Protein AF-A0A5J4R2Y2-F1 (afdb_monomer_lite)

Foldseek 3Di:
DPPVVVVVVVVVVVVVVVVVVVVVVVVVVVVVVVVVVVVVVVVVVVQLVLLCCLCVPFPVVVCVLQVLLQPDAFPCVVVVNLQPQLVLLVLLLQQLQCVRFPCSLVLVLQLLVLFPWPPSVVVSVQSVVNQKHKDAQQADDPDPPPVRHRDTFGIKIAGNVLQEIETEHEEQPDAFDADPVVRDTSQRSVVVRCCVVSPNHHYAAEYEYCDPRVVVCPPRYTYHYVLSSLLSLVVVCVRDVSSVSVNSSSCCSQPVPPNDDDDPPDGSVVSVVCCVSPVVSND

Organism: NCBI:txid433724

Secondary structure (DSSP, 8-state):
---HHHHHHHHHHHHHHHHHHHHHHHHHHHHHHHHHHHHHHHHHHHHHHHHHHHIIIIIHHHHHH-GGGTSS--HHHHTT-TT-HHHHHHHHHHHH-TTTSTTHHHHHHHHHHHS--TTHHHHHHHHHTT-EEEEEEEE--S-SSGGGTT-EEEEEEEETTSSEEEEEEEESSPPPPEETTTTEEHHHHHHHHHHHHHTTSEEEEEEEESS--GGGGTTTPEEEEHHHHHHHHHTTTTT-HHHHHHHHHHHHHH-TT--S---TT--HHHHHHHIIIIIHHH-

Radius of gyration: 32.48 Å; chains: 1; bounding box: 59×46×114 Å

Structure (mmCIF, N/CA/C/O backbone):
data_AF-A0A5J4R2Y2-F1
#
_entry.id   AF-A0A5J4R2Y2-F1
#
loop_
_atom_site.group_PDB
_atom_site.id
_atom_site.type_symbol
_atom_site.label_atom_id
_atom_site.label_alt_id
_atom_site.label_comp_id
_atom_site.label_asym_id
_atom_site.label_entity_id
_atom_site.label_seq_id
_atom_site.pdbx_PDB_ins_code
_atom_site.Cartn_x
_atom_site.Cartn_y
_atom_site.Cartn_z
_atom_site.occupancy
_atom_site.B_iso_or_equiv
_atom_site.auth_seq_id
_atom_site.auth_comp_id
_atom_site.auth_asym_id
_atom_site.auth_atom_id
_atom_site.pdbx_PDB_model_num
ATOM 1 N N . MET A 1 1 ? 28.032 -32.047 -89.654 1.00 54.53 1 MET A N 1
ATOM 2 C CA . MET A 1 1 ? 29.177 -31.411 -88.970 1.00 54.53 1 MET A CA 1
ATOM 3 C C . MET A 1 1 ? 28.623 -30.291 -88.116 1.00 54.53 1 MET A C 1
ATOM 5 O O . MET A 1 1 ? 27.937 -29.438 -88.662 1.00 54.53 1 MET A O 1
ATOM 9 N N . VAL A 1 2 ? 28.821 -30.346 -86.797 1.00 56.38 2 VAL A N 1
ATOM 10 C CA . VAL A 1 2 ? 28.522 -29.201 -85.925 1.00 56.38 2 VAL A CA 1
ATOM 11 C C . VAL A 1 2 ? 29.515 -28.105 -86.294 1.00 56.38 2 VAL A C 1
ATOM 13 O O . VAL A 1 2 ? 30.706 -28.380 -86.403 1.00 56.38 2 VAL A O 1
ATOM 16 N N . ASP A 1 3 ? 29.017 -26.900 -86.558 1.00 72.19 3 ASP A N 1
ATOM 17 C CA . ASP A 1 3 ? 29.849 -25.732 -86.831 1.00 72.19 3 ASP A CA 1
ATOM 18 C C . ASP A 1 3 ? 30.548 -25.333 -85.527 1.00 72.19 3 ASP A C 1
ATOM 20 O O . ASP A 1 3 ? 29.975 -24.664 -84.664 1.00 72.19 3 ASP A O 1
ATOM 24 N N . THR A 1 4 ? 31.763 -25.849 -85.342 1.00 72.56 4 THR A N 1
ATOM 25 C CA . THR A 1 4 ? 32.553 -25.729 -84.113 1.00 72.56 4 THR A CA 1
ATOM 26 C C . THR A 1 4 ? 32.729 -24.272 -83.694 1.00 72.56 4 THR A C 1
ATOM 28 O O . THR A 1 4 ? 32.719 -23.976 -82.505 1.00 72.56 4 THR A O 1
ATOM 31 N N . ASN A 1 5 ? 32.792 -23.346 -84.655 1.00 74.38 5 ASN A N 1
ATOM 32 C CA . ASN A 1 5 ? 32.926 -21.916 -84.386 1.00 74.38 5 ASN A CA 1
ATOM 33 C C . ASN A 1 5 ? 31.651 -21.324 -83.770 1.00 74.38 5 ASN A C 1
ATOM 35 O O . ASN A 1 5 ? 31.731 -20.544 -82.822 1.00 74.38 5 ASN A O 1
ATOM 39 N N . LYS A 1 6 ? 30.469 -21.739 -84.246 1.00 76.00 6 LYS A N 1
ATOM 40 C CA . LYS A 1 6 ? 29.191 -21.355 -83.624 1.00 76.00 6 LYS A CA 1
ATOM 41 C C . LYS A 1 6 ? 29.034 -21.944 -82.229 1.00 76.00 6 LYS A C 1
ATOM 43 O O . LYS A 1 6 ? 28.526 -21.266 -81.344 1.00 76.00 6 LYS A O 1
ATOM 48 N N . PHE A 1 7 ? 29.464 -23.188 -82.023 1.00 78.88 7 PHE A N 1
ATOM 49 C CA . PHE A 1 7 ? 29.399 -23.818 -80.705 1.00 78.88 7 PHE A CA 1
ATOM 50 C C . PHE A 1 7 ? 30.295 -23.098 -79.686 1.00 78.88 7 PHE A C 1
ATOM 52 O O . PHE A 1 7 ? 29.831 -22.778 -78.595 1.00 78.88 7 PHE A O 1
ATOM 59 N N . THR A 1 8 ? 31.538 -22.772 -80.055 1.00 81.12 8 THR A N 1
ATOM 60 C CA . THR A 1 8 ? 32.464 -22.021 -79.191 1.00 81.12 8 THR A CA 1
ATOM 61 C C . THR A 1 8 ? 31.923 -20.632 -78.844 1.00 81.12 8 THR A C 1
ATOM 63 O O . THR A 1 8 ? 31.905 -20.272 -77.671 1.00 81.12 8 THR A O 1
ATOM 66 N N . SER A 1 9 ? 31.385 -19.897 -79.824 1.00 83.00 9 SER A N 1
ATOM 67 C CA . SER A 1 9 ? 30.774 -18.576 -79.598 1.00 83.00 9 SER A CA 1
ATOM 68 C C . SER A 1 9 ? 29.588 -18.631 -78.625 1.00 83.00 9 SER A C 1
ATOM 70 O O . SER A 1 9 ? 29.500 -17.804 -77.724 1.00 83.00 9 SER A O 1
ATOM 72 N N . VAL A 1 10 ? 28.711 -19.635 -78.735 1.00 86.12 10 VAL A N 1
ATOM 73 C CA . VAL A 1 10 ? 27.577 -19.797 -77.806 1.00 86.12 10 VAL A CA 1
ATOM 74 C C . VAL A 1 10 ? 28.048 -20.110 -76.381 1.00 86.12 10 VAL A C 1
ATOM 76 O O . VAL A 1 10 ? 27.453 -19.630 -75.417 1.00 86.12 10 VAL A O 1
ATOM 79 N N . VAL A 1 11 ? 29.115 -20.900 -76.224 1.00 86.44 11 VAL A N 1
ATOM 80 C CA . VAL A 1 11 ? 29.710 -21.196 -74.909 1.00 86.44 11 VAL A CA 1
ATOM 81 C C . VAL A 1 11 ? 30.340 -19.943 -74.290 1.00 86.44 11 VAL A C 1
ATOM 83 O O . VAL A 1 11 ? 30.192 -19.717 -73.089 1.00 86.44 11 VAL A O 1
ATOM 86 N N . GLU A 1 12 ? 31.008 -19.111 -75.089 1.00 88.81 12 GLU A N 1
ATOM 87 C CA . GLU A 1 12 ? 31.558 -17.824 -74.646 1.00 88.81 12 GLU A CA 1
ATOM 88 C C . GLU A 1 12 ? 30.451 -16.857 -74.200 1.00 88.81 12 GLU A C 1
ATOM 90 O O . GLU A 1 12 ? 30.520 -16.328 -73.088 1.00 88.81 12 GLU A O 1
ATOM 95 N N . ASP A 1 13 ? 29.384 -16.715 -74.990 1.00 89.12 13 ASP A N 1
ATOM 96 C CA . ASP A 1 13 ? 28.225 -15.882 -74.649 1.00 89.12 13 ASP A CA 1
ATOM 97 C C . ASP A 1 13 ? 27.526 -16.363 -73.365 1.00 89.12 13 ASP A C 1
ATOM 99 O O . ASP A 1 13 ? 27.176 -15.560 -72.495 1.00 89.12 13 ASP A O 1
ATOM 103 N N . LEU A 1 14 ? 27.367 -17.681 -73.193 1.00 90.75 14 LEU A N 1
ATOM 104 C CA . LEU A 1 14 ? 26.827 -18.281 -71.968 1.00 90.75 14 LEU A CA 1
ATOM 105 C C . LEU A 1 14 ? 27.702 -17.979 -70.747 1.00 90.75 14 LEU A C 1
ATOM 107 O O . LEU A 1 14 ? 27.174 -17.636 -69.689 1.00 90.75 14 LEU A O 1
ATOM 111 N N . ASN A 1 15 ? 29.027 -18.068 -70.879 1.00 90.94 15 ASN A N 1
ATOM 112 C CA . ASN A 1 15 ? 29.947 -17.744 -69.789 1.00 90.94 15 ASN A CA 1
ATOM 113 C C . ASN A 1 15 ? 29.863 -16.263 -69.393 1.00 90.94 15 ASN A C 1
ATOM 115 O O . ASN A 1 15 ? 29.850 -15.954 -68.199 1.00 90.94 15 ASN A O 1
ATOM 119 N N . ILE A 1 16 ? 29.740 -15.358 -70.371 1.00 93.00 16 ILE A N 1
ATOM 120 C CA . ILE A 1 16 ? 29.534 -13.923 -70.128 1.00 93.00 16 ILE A CA 1
ATOM 121 C C . ILE A 1 16 ? 28.211 -13.688 -69.388 1.00 93.00 16 ILE A C 1
ATOM 123 O O . ILE A 1 16 ? 28.186 -12.967 -68.388 1.00 93.00 16 ILE A O 1
ATOM 127 N N . LEU A 1 17 ? 27.118 -14.321 -69.827 1.00 92.44 17 LEU A N 1
ATOM 128 C CA . LEU A 1 17 ? 25.808 -14.197 -69.181 1.00 92.44 17 LEU A CA 1
ATOM 129 C C . LEU A 1 17 ? 25.815 -14.731 -67.743 1.00 92.44 17 LEU A C 1
ATOM 131 O O . LEU A 1 17 ? 25.294 -14.066 -66.849 1.00 92.44 17 LEU A O 1
ATOM 135 N N . ILE A 1 18 ? 26.451 -15.880 -67.498 1.00 93.06 18 ILE A N 1
ATOM 136 C CA . ILE A 1 18 ? 26.606 -16.450 -66.150 1.00 93.06 18 ILE A CA 1
ATOM 137 C C . ILE A 1 18 ? 27.409 -15.504 -65.254 1.00 93.06 18 ILE A C 1
ATOM 139 O O . ILE A 1 18 ? 27.066 -15.319 -64.084 1.00 93.06 18 ILE A O 1
ATOM 143 N N . GLN A 1 19 ? 28.478 -14.900 -65.777 1.00 93.25 19 GLN A N 1
ATOM 144 C CA . GLN A 1 19 ? 29.297 -13.972 -65.005 1.00 93.25 19 GLN A CA 1
ATOM 145 C C . GLN A 1 19 ? 28.532 -12.689 -64.669 1.00 93.25 19 GLN A C 1
ATOM 147 O O . GLN A 1 19 ? 28.546 -12.255 -63.517 1.00 93.25 19 GLN A O 1
ATOM 152 N N . LYS A 1 20 ? 27.774 -12.152 -65.631 1.00 94.00 20 LYS A N 1
ATOM 153 C CA . LYS A 1 20 ? 26.889 -11.006 -65.415 1.00 94.00 20 LYS A CA 1
ATOM 154 C C . LYS A 1 20 ? 25.800 -11.313 -64.384 1.00 94.00 20 LYS A C 1
ATOM 156 O O . LYS A 1 20 ? 25.563 -10.507 -63.491 1.00 94.00 20 LYS A O 1
ATOM 161 N N . GLU A 1 21 ? 25.180 -12.494 -64.438 1.00 94.38 21 GLU A N 1
ATOM 162 C CA . GLU A 1 21 ? 24.183 -12.912 -63.444 1.00 94.38 21 GLU A CA 1
ATOM 163 C C . GLU A 1 21 ? 24.800 -13.030 -62.037 1.00 94.38 21 GLU A C 1
ATOM 165 O O . GLU A 1 21 ? 24.188 -12.616 -61.047 1.00 94.38 21 GLU A O 1
ATOM 170 N N . LYS A 1 22 ? 26.025 -13.564 -61.927 1.00 94.38 22 LYS A N 1
ATOM 171 C CA . LYS A 1 22 ? 26.768 -13.626 -60.656 1.00 94.38 22 LYS A CA 1
ATOM 172 C C . LYS A 1 22 ? 27.074 -12.234 -60.110 1.00 94.38 22 LYS A C 1
ATOM 174 O O . LYS A 1 22 ? 26.864 -12.005 -58.920 1.00 94.38 22 LYS A O 1
ATOM 179 N N . GLU A 1 23 ? 27.530 -11.315 -60.956 1.00 95.38 23 GLU A N 1
ATOM 180 C CA . GLU A 1 23 ? 27.789 -9.923 -60.578 1.00 95.38 23 GLU A CA 1
ATOM 181 C C . GLU A 1 23 ? 26.506 -9.212 -60.142 1.00 95.38 23 GLU A C 1
ATOM 183 O O . GLU A 1 23 ? 26.481 -8.603 -59.075 1.00 95.38 23 GLU A O 1
ATOM 188 N N . GLU A 1 24 ? 25.407 -9.353 -60.884 1.00 94.75 24 GLU A N 1
ATOM 189 C CA . GLU A 1 24 ? 24.111 -8.781 -60.508 1.00 94.75 24 GLU A CA 1
ATOM 190 C C . GLU A 1 24 ? 23.602 -9.335 -59.169 1.00 94.75 24 GLU 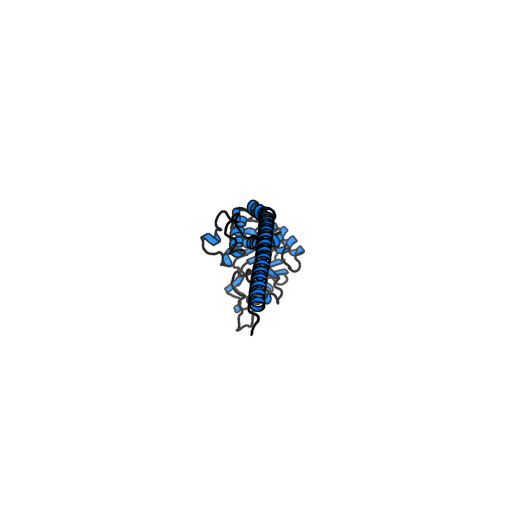A C 1
ATOM 192 O O . GLU A 1 24 ? 23.120 -8.573 -58.324 1.00 94.75 24 GLU A O 1
ATOM 197 N N . LYS A 1 25 ? 23.729 -10.649 -58.934 1.00 94.62 25 LYS A N 1
ATOM 198 C CA . LYS A 1 25 ? 23.390 -11.270 -57.641 1.00 94.62 25 LYS A CA 1
ATOM 199 C C . LYS A 1 25 ? 24.271 -10.738 -56.515 1.00 94.62 25 LYS A C 1
ATOM 201 O O . LYS A 1 25 ? 23.753 -10.436 -55.440 1.00 94.62 25 LYS A O 1
ATOM 206 N N . PHE A 1 26 ? 25.573 -10.592 -56.756 1.00 95.50 26 PHE A N 1
ATOM 207 C CA . PHE A 1 26 ? 26.510 -10.033 -55.785 1.00 95.50 26 PHE A CA 1
ATOM 208 C C . PHE A 1 26 ? 26.158 -8.582 -55.433 1.00 95.50 26 PHE A C 1
ATOM 210 O O . PHE A 1 26 ? 26.062 -8.254 -54.253 1.00 95.50 26 PHE A O 1
ATOM 217 N N . GLN A 1 27 ? 25.877 -7.734 -56.427 1.00 95.50 27 GLN A N 1
ATOM 218 C CA . GLN A 1 27 ? 25.492 -6.339 -56.192 1.00 95.50 27 GLN A CA 1
ATOM 219 C C . GLN A 1 27 ? 24.155 -6.223 -55.454 1.00 95.50 27 GLN A C 1
ATOM 221 O O . GLN A 1 27 ? 24.033 -5.427 -54.523 1.00 95.50 27 GLN A O 1
ATOM 226 N N . LYS A 1 28 ? 23.159 -7.050 -55.804 1.00 95.38 28 LYS A N 1
ATOM 227 C CA . LYS A 1 28 ? 21.882 -7.113 -55.071 1.00 95.38 28 LYS A CA 1
ATOM 228 C C . LYS A 1 28 ? 22.093 -7.515 -53.615 1.00 95.38 28 LYS A C 1
ATOM 230 O O . LYS A 1 28 ? 21.535 -6.872 -52.730 1.00 95.38 28 LYS A O 1
ATOM 235 N N . LYS A 1 29 ? 22.910 -8.544 -53.365 1.00 95.50 29 LYS A N 1
ATOM 236 C CA . LYS A 1 29 ? 23.257 -8.985 -52.009 1.00 95.50 29 LYS A CA 1
ATOM 237 C C . LYS A 1 29 ? 23.937 -7.863 -51.224 1.00 95.50 29 LYS A C 1
ATOM 239 O O . LYS A 1 29 ? 23.459 -7.526 -50.148 1.00 95.50 29 LYS A O 1
ATOM 244 N N . LYS A 1 30 ? 24.975 -7.244 -51.790 1.00 96.19 30 LYS A N 1
ATOM 245 C CA . LYS A 1 30 ? 25.696 -6.134 -51.160 1.00 96.19 30 LYS A CA 1
ATOM 246 C C . LYS A 1 30 ? 24.762 -4.968 -50.825 1.00 96.19 30 LYS A C 1
ATOM 248 O O . LYS A 1 30 ? 24.772 -4.478 -49.707 1.00 96.19 30 LYS A O 1
ATOM 253 N N . CYS A 1 31 ? 23.881 -4.586 -51.751 1.00 95.94 31 CYS A N 1
ATOM 254 C CA . CYS A 1 31 ? 22.893 -3.534 -51.512 1.00 95.94 31 CYS A CA 1
ATOM 255 C C . CYS A 1 31 ? 21.935 -3.868 -50.352 1.00 95.94 31 CYS A C 1
ATOM 257 O O . CYS A 1 31 ? 21.566 -2.980 -49.586 1.00 95.94 31 CYS A O 1
ATOM 259 N N . LEU A 1 32 ? 21.520 -5.132 -50.211 1.00 95.81 32 LEU A N 1
ATOM 260 C CA . LEU A 1 32 ? 20.694 -5.571 -49.081 1.00 95.81 32 LEU A CA 1
ATOM 261 C C . LEU A 1 32 ? 21.471 -5.549 -47.759 1.00 95.81 32 LEU A C 1
ATOM 263 O O . LEU A 1 32 ? 20.921 -5.106 -46.753 1.00 95.81 32 LEU A O 1
ATOM 267 N N . GLU A 1 33 ? 22.728 -5.994 -47.765 1.00 95.44 33 GLU A N 1
ATOM 268 C CA . GLU A 1 33 ? 23.614 -5.948 -46.596 1.00 95.44 33 GLU A CA 1
ATOM 269 C C . GLU A 1 33 ? 23.859 -4.502 -46.144 1.00 95.44 33 GLU A C 1
ATOM 271 O O . GLU A 1 33 ? 23.682 -4.199 -44.967 1.00 95.44 33 GLU A O 1
ATOM 276 N N . ASP A 1 34 ? 24.150 -3.591 -47.075 1.00 95.81 34 ASP A N 1
ATOM 277 C CA . ASP A 1 34 ? 24.339 -2.165 -46.789 1.00 95.81 34 ASP A CA 1
ATOM 278 C C . ASP A 1 34 ? 23.068 -1.552 -46.176 1.00 95.81 34 ASP A C 1
ATOM 280 O O . ASP A 1 34 ? 23.133 -0.901 -45.133 1.00 95.81 34 ASP A O 1
ATOM 284 N N . LYS A 1 35 ? 21.888 -1.828 -46.757 1.00 95.88 35 LYS A N 1
ATOM 285 C CA . LYS A 1 35 ? 20.594 -1.378 -46.207 1.00 95.88 35 LYS A CA 1
ATOM 286 C C . LYS A 1 35 ? 20.344 -1.911 -44.799 1.00 95.88 35 LYS A C 1
ATOM 288 O O . LYS A 1 35 ? 19.844 -1.176 -43.950 1.00 95.88 35 LYS A O 1
ATOM 293 N N . PHE A 1 36 ? 20.670 -3.177 -44.549 1.00 95.38 36 PHE A N 1
ATOM 294 C CA . PHE A 1 36 ? 20.520 -3.778 -43.228 1.00 95.38 36 PHE A CA 1
ATOM 295 C C . PHE A 1 36 ? 21.466 -3.135 -42.205 1.00 95.38 36 PHE A C 1
ATOM 297 O O . PHE A 1 36 ? 21.036 -2.809 -41.101 1.00 95.38 36 PHE A O 1
ATOM 304 N N . CYS A 1 37 ? 22.720 -2.873 -42.576 1.00 95.25 37 CYS A N 1
ATOM 305 C CA . CYS A 1 37 ? 23.683 -2.162 -41.732 1.00 95.25 37 CYS A CA 1
ATOM 306 C C . CYS A 1 37 ? 23.223 -0.734 -41.394 1.00 95.25 37 CYS A C 1
ATOM 308 O O . CYS A 1 37 ? 23.306 -0.321 -40.233 1.00 95.25 37 CYS A O 1
ATOM 310 N N . THR A 1 38 ? 22.700 0.005 -42.380 1.00 95.56 38 THR A N 1
ATOM 311 C CA . THR A 1 38 ? 22.103 1.332 -42.161 1.00 95.56 38 THR A CA 1
ATOM 312 C C . THR A 1 38 ? 20.932 1.248 -41.188 1.00 95.56 38 THR A C 1
ATOM 314 O O . THR A 1 38 ? 20.933 1.955 -40.183 1.00 95.56 38 THR A O 1
ATOM 317 N N . PHE A 1 39 ? 19.996 0.320 -41.416 1.00 96.12 39 PHE A N 1
ATOM 318 C CA . PHE A 1 39 ? 18.866 0.094 -40.515 1.00 96.12 39 PHE A CA 1
ATOM 319 C C . PHE A 1 39 ? 19.316 -0.210 -39.079 1.00 96.12 39 PHE A C 1
ATOM 321 O O . PHE A 1 39 ? 18.774 0.360 -38.137 1.00 96.12 39 PHE A O 1
ATOM 328 N N . LEU A 1 40 ? 20.318 -1.077 -38.889 1.00 95.75 40 LEU A N 1
ATOM 329 C CA . LEU A 1 40 ? 20.829 -1.399 -37.554 1.00 95.75 40 LEU A CA 1
ATOM 330 C C . LEU A 1 40 ? 21.421 -0.178 -36.847 1.00 95.75 40 LEU A C 1
ATOM 332 O O . LEU A 1 40 ? 21.230 -0.020 -35.643 1.00 95.75 40 LEU A O 1
ATOM 336 N N . THR A 1 41 ? 22.114 0.688 -37.586 1.00 95.38 41 THR A N 1
ATOM 337 C CA . THR A 1 41 ? 22.702 1.914 -37.033 1.00 95.38 41 THR A CA 1
ATOM 338 C C . THR A 1 41 ? 21.612 2.903 -36.624 1.00 95.38 41 THR A C 1
ATOM 340 O O . THR A 1 41 ? 21.634 3.407 -35.502 1.00 95.38 41 THR A O 1
ATOM 343 N N . GLU A 1 42 ? 20.622 3.129 -37.491 1.00 96.00 42 GLU A N 1
ATOM 344 C CA . GLU A 1 42 ? 19.470 3.991 -37.201 1.00 96.00 42 GLU A CA 1
ATOM 345 C C . GLU A 1 42 ? 18.664 3.472 -36.006 1.00 96.00 42 GLU A C 1
ATOM 347 O O . GLU A 1 42 ? 18.369 4.221 -35.074 1.00 96.00 42 GLU A O 1
ATOM 352 N N . PHE A 1 43 ? 18.359 2.172 -35.986 1.00 94.94 43 PHE A N 1
ATOM 353 C CA . PHE A 1 43 ? 17.645 1.543 -34.881 1.00 94.94 43 PHE A CA 1
ATOM 354 C C . PHE A 1 43 ? 18.425 1.646 -33.568 1.00 94.94 43 PHE A C 1
ATOM 356 O O . PHE A 1 43 ? 17.840 1.972 -32.537 1.00 94.94 43 PHE A O 1
ATOM 363 N N . SER A 1 44 ? 19.739 1.399 -33.592 1.00 92.12 44 SER A N 1
ATOM 364 C CA . SER A 1 44 ? 20.577 1.503 -32.396 1.00 92.12 44 SER A CA 1
ATOM 365 C C . SER A 1 44 ? 20.581 2.923 -31.833 1.00 92.12 44 SER A C 1
ATOM 367 O O . SER A 1 44 ? 20.498 3.078 -30.617 1.00 92.12 44 SER A O 1
ATOM 369 N N . ALA A 1 45 ? 20.648 3.947 -32.690 1.00 93.38 45 ALA A N 1
ATOM 370 C CA . ALA A 1 45 ? 20.592 5.342 -32.261 1.00 93.38 45 ALA A CA 1
ATOM 371 C C . ALA A 1 45 ? 19.239 5.671 -31.609 1.00 93.38 45 ALA A C 1
ATOM 373 O O . ALA A 1 45 ? 19.204 6.128 -30.468 1.00 93.38 45 ALA A O 1
ATOM 374 N N . LEU A 1 46 ? 18.128 5.331 -32.274 1.00 94.12 46 LEU A N 1
ATOM 375 C CA . LEU A 1 46 ? 16.777 5.544 -31.739 1.00 94.12 46 LEU A CA 1
ATOM 376 C C . LEU A 1 46 ? 16.556 4.822 -30.405 1.00 94.12 46 LEU A C 1
ATOM 378 O O . LEU A 1 46 ? 15.975 5.382 -29.475 1.00 94.12 46 LEU A O 1
ATOM 382 N N . TYR A 1 47 ? 17.024 3.577 -30.302 1.00 93.00 47 TYR A N 1
ATOM 383 C CA . TYR A 1 47 ? 16.921 2.790 -29.079 1.00 93.00 47 TYR A CA 1
ATOM 384 C C . TYR A 1 47 ? 17.693 3.441 -27.926 1.00 93.00 47 TYR A C 1
ATOM 386 O O . TYR A 1 47 ? 17.153 3.569 -26.827 1.00 93.00 47 TYR A O 1
ATOM 394 N N . SER A 1 48 ? 18.939 3.863 -28.167 1.00 89.75 48 SER A N 1
ATOM 395 C CA . SER A 1 48 ? 19.771 4.529 -27.160 1.00 89.75 48 SER A CA 1
ATOM 396 C C . SER A 1 48 ? 19.198 5.878 -26.728 1.00 89.75 48 SER A C 1
ATOM 398 O O . SER A 1 48 ? 19.197 6.171 -25.531 1.00 89.75 48 SER A O 1
ATOM 400 N N . ASP A 1 49 ? 18.656 6.662 -27.659 1.00 91.94 49 ASP A N 1
ATOM 401 C CA . ASP A 1 49 ? 18.033 7.952 -27.355 1.00 91.94 49 ASP A CA 1
ATOM 402 C C . ASP A 1 49 ? 16.785 7.781 -26.479 1.00 91.94 49 ASP A C 1
ATOM 404 O O . ASP A 1 49 ? 16.659 8.435 -25.439 1.00 91.94 49 ASP A O 1
ATOM 408 N N . GLU A 1 50 ? 15.883 6.859 -26.831 1.00 91.56 50 GLU A N 1
ATOM 409 C CA . GLU A 1 50 ? 14.668 6.613 -26.043 1.00 91.56 50 GLU A CA 1
ATOM 410 C C . GLU A 1 50 ? 14.995 5.992 -24.674 1.00 91.56 50 GLU A C 1
ATOM 412 O O . GLU A 1 50 ? 14.359 6.314 -23.664 1.00 91.56 50 GLU A O 1
ATOM 417 N N . GLN A 1 51 ? 16.030 5.147 -24.607 1.00 89.88 51 GLN A N 1
ATOM 418 C CA . GLN A 1 51 ? 16.551 4.588 -23.357 1.00 89.88 51 GLN A CA 1
ATOM 419 C C . GLN A 1 51 ? 17.078 5.694 -22.446 1.00 89.88 51 GLN A C 1
ATOM 421 O O . GLN A 1 51 ? 16.642 5.798 -21.297 1.00 89.88 51 GLN A O 1
ATOM 426 N N . ALA A 1 52 ? 17.968 6.547 -22.954 1.00 88.62 52 ALA A N 1
ATOM 427 C CA . ALA A 1 52 ? 18.523 7.660 -22.197 1.00 88.62 52 ALA A CA 1
ATOM 428 C C . ALA A 1 52 ? 17.418 8.612 -21.728 1.00 88.62 52 ALA A C 1
ATOM 430 O O . ALA A 1 52 ? 17.381 8.986 -20.555 1.00 88.62 52 ALA A O 1
ATOM 431 N N . LYS A 1 53 ? 16.472 8.946 -22.609 1.00 90.25 53 LYS A N 1
ATOM 432 C CA . LYS A 1 53 ? 15.324 9.796 -22.295 1.00 90.25 53 LYS A CA 1
ATOM 433 C C . LYS A 1 53 ? 14.460 9.205 -21.181 1.00 90.25 53 LYS A C 1
ATOM 435 O O . LYS A 1 53 ? 14.212 9.890 -20.192 1.00 90.25 53 LYS A O 1
ATOM 440 N N . THR A 1 54 ? 14.047 7.941 -21.297 1.00 87.25 54 THR A N 1
ATOM 441 C CA . THR A 1 54 ? 13.219 7.264 -20.282 1.00 87.25 54 THR A CA 1
ATOM 442 C C . THR A 1 54 ? 13.926 7.239 -18.928 1.00 87.25 54 THR A C 1
ATOM 444 O O . THR A 1 54 ? 13.337 7.598 -17.906 1.00 87.25 54 THR A O 1
ATOM 447 N N . ILE A 1 55 ? 15.213 6.882 -18.913 1.00 86.88 55 ILE A N 1
ATOM 448 C CA . ILE A 1 55 ? 16.011 6.832 -17.685 1.00 86.88 55 ILE A CA 1
ATOM 449 C C . ILE A 1 55 ? 16.127 8.224 -17.056 1.00 86.88 55 ILE A C 1
ATOM 451 O O . ILE A 1 55 ? 15.813 8.393 -15.879 1.00 86.88 55 ILE A O 1
ATOM 455 N N . GLN A 1 56 ? 16.553 9.228 -17.821 1.00 88.94 56 GLN A N 1
ATOM 456 C CA . GLN A 1 56 ? 16.839 10.558 -17.282 1.00 88.94 56 GLN A CA 1
ATOM 457 C C . GLN A 1 56 ? 15.579 11.330 -16.887 1.00 88.94 56 GLN A C 1
ATOM 459 O O . GLN A 1 56 ? 15.614 12.081 -15.916 1.00 88.94 56 GLN A O 1
ATOM 464 N N . GLN A 1 57 ? 14.475 11.160 -17.617 1.00 89.31 57 GLN A N 1
ATOM 465 C CA . GLN A 1 57 ? 13.250 11.926 -17.377 1.00 89.31 57 GLN A CA 1
ATOM 466 C C . GLN A 1 57 ? 12.326 11.279 -16.349 1.00 89.31 57 GLN A C 1
ATOM 468 O O . GLN A 1 57 ? 11.654 12.001 -15.623 1.00 89.31 57 GLN A O 1
ATOM 473 N N . GLN A 1 58 ? 12.268 9.947 -16.287 1.00 86.19 58 GLN A N 1
ATOM 474 C CA . GLN A 1 58 ? 11.313 9.250 -15.419 1.00 86.19 58 GLN A CA 1
ATOM 475 C C . GLN A 1 58 ? 12.004 8.661 -14.190 1.00 86.19 58 GLN A C 1
ATOM 477 O O . GLN A 1 58 ? 11.606 8.896 -13.053 1.00 86.19 58 GLN A O 1
ATOM 482 N N . ILE A 1 59 ? 13.077 7.906 -14.410 1.00 87.12 59 ILE A N 1
ATOM 483 C CA . ILE A 1 59 ? 13.666 7.054 -13.377 1.00 87.12 59 ILE A CA 1
ATOM 484 C C . ILE A 1 59 ? 14.596 7.830 -12.445 1.00 87.12 59 ILE A C 1
ATOM 486 O O . ILE A 1 59 ? 14.481 7.735 -11.224 1.00 87.12 59 ILE A O 1
ATOM 490 N N . VAL A 1 60 ? 15.539 8.588 -13.008 1.00 88.06 60 VAL A N 1
ATOM 491 C CA . VAL A 1 60 ? 16.545 9.327 -12.231 1.00 88.06 60 VAL A CA 1
ATOM 492 C C . VAL A 1 60 ? 15.905 10.300 -11.231 1.00 88.06 60 VAL A C 1
ATOM 494 O O . VAL A 1 60 ? 16.364 10.317 -10.087 1.00 88.06 60 VAL A O 1
ATOM 497 N N . PRO A 1 61 ? 14.857 11.076 -11.582 1.00 90.06 61 PRO A N 1
ATOM 498 C CA . PRO A 1 61 ? 14.168 11.930 -10.618 1.00 90.06 61 PRO A CA 1
ATOM 499 C C . PRO A 1 61 ? 13.596 11.138 -9.442 1.00 90.06 61 PRO A C 1
ATOM 501 O O . PRO A 1 61 ? 13.858 11.496 -8.298 1.00 90.06 61 PRO A O 1
ATOM 504 N N . PHE A 1 62 ? 12.930 10.010 -9.709 1.00 89.12 62 PHE A N 1
ATOM 505 C CA . PHE A 1 62 ? 12.366 9.152 -8.667 1.00 89.12 62 PHE A CA 1
ATOM 506 C C . PHE A 1 62 ? 13.440 8.617 -7.706 1.00 89.12 62 PHE A C 1
ATOM 508 O O . PHE A 1 62 ? 13.280 8.678 -6.490 1.00 89.12 62 PHE A O 1
ATOM 515 N N . ILE A 1 63 ? 14.571 8.130 -8.229 1.00 88.00 63 ILE A N 1
ATOM 516 C CA . ILE A 1 63 ? 15.677 7.631 -7.391 1.00 88.00 63 ILE A CA 1
ATOM 517 C C . ILE A 1 63 ? 16.274 8.753 -6.537 1.00 88.00 63 ILE A C 1
ATOM 519 O O . ILE A 1 63 ? 16.609 8.529 -5.373 1.00 88.00 63 ILE A O 1
ATOM 523 N N . LYS A 1 64 ? 16.419 9.956 -7.106 1.00 89.50 64 LYS A N 1
ATOM 524 C CA . LYS A 1 64 ? 16.938 11.125 -6.385 1.00 89.50 64 LYS A CA 1
ATOM 525 C C . LYS A 1 64 ? 15.990 11.597 -5.288 1.00 89.50 64 LYS A C 1
ATOM 527 O O . LYS A 1 64 ? 16.464 12.039 -4.248 1.00 89.50 64 LYS A O 1
ATOM 532 N N . GLU A 1 65 ? 14.685 11.509 -5.520 1.00 90.75 65 GLU A N 1
ATOM 533 C CA . GLU A 1 65 ? 13.662 11.882 -4.546 1.00 90.75 65 GLU A CA 1
ATOM 534 C C . GLU A 1 65 ? 13.555 10.858 -3.408 1.00 90.75 65 GLU A C 1
ATOM 536 O O . GLU A 1 65 ? 13.461 11.237 -2.241 1.00 90.75 65 GLU A O 1
ATOM 541 N N . TYR A 1 66 ? 13.666 9.562 -3.724 1.00 90.62 66 TYR A N 1
ATOM 542 C CA . TYR A 1 66 ? 13.515 8.467 -2.762 1.00 90.62 66 TYR A CA 1
ATOM 543 C C . TYR A 1 66 ? 14.775 7.581 -2.642 1.00 90.62 66 TYR A C 1
ATOM 545 O O . TYR A 1 66 ? 14.707 6.358 -2.814 1.00 90.62 66 TYR A O 1
ATOM 553 N N . PRO A 1 67 ? 15.947 8.143 -2.280 1.00 89.38 67 PRO A N 1
ATOM 554 C CA . PRO A 1 67 ? 17.210 7.399 -2.261 1.00 89.38 67 PRO A CA 1
ATOM 555 C C . PRO A 1 67 ? 17.242 6.303 -1.185 1.00 89.38 67 PRO A C 1
ATOM 557 O O . PRO A 1 67 ? 18.017 5.350 -1.267 1.00 89.38 67 PRO A O 1
ATOM 560 N N . PHE A 1 68 ? 16.390 6.407 -0.163 1.00 91.06 68 PHE A N 1
ATOM 561 C CA . PHE A 1 68 ? 16.339 5.459 0.948 1.00 91.06 68 PHE A CA 1
ATOM 562 C C . PHE A 1 68 ? 15.833 4.064 0.550 1.00 91.06 68 PHE A C 1
ATOM 564 O O . PHE A 1 68 ? 16.083 3.124 1.301 1.00 91.06 68 PHE A O 1
ATOM 571 N N . PHE A 1 69 ? 15.168 3.902 -0.600 1.00 90.31 69 PHE A N 1
ATOM 572 C CA . PHE A 1 69 ? 14.797 2.575 -1.111 1.00 90.31 69 PHE A CA 1
ATOM 573 C C . PHE A 1 69 ? 16.008 1.733 -1.515 1.00 90.31 69 PHE A C 1
ATOM 575 O O . PHE A 1 69 ? 15.960 0.509 -1.429 1.00 90.31 69 PHE A O 1
ATOM 582 N N . TYR A 1 70 ? 17.098 2.390 -1.911 1.00 84.00 70 TYR A N 1
ATOM 583 C CA . TYR A 1 70 ? 18.330 1.743 -2.365 1.00 84.00 70 TYR A CA 1
ATOM 584 C C . TYR A 1 70 ? 19.418 1.751 -1.285 1.0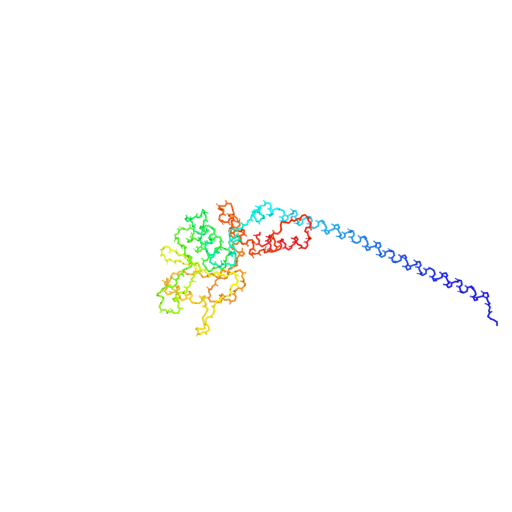0 84.00 70 TYR A C 1
ATOM 586 O O . TYR A 1 70 ? 20.340 0.939 -1.316 1.00 84.00 70 TYR A O 1
ATOM 594 N N . ASN A 1 71 ? 19.289 2.648 -0.303 1.00 80.00 71 ASN A N 1
ATOM 595 C CA . ASN A 1 71 ? 20.248 2.824 0.778 1.00 80.00 71 ASN A CA 1
ATOM 596 C C . ASN A 1 71 ? 19.705 2.228 2.087 1.00 80.00 71 ASN A C 1
ATOM 598 O O . ASN A 1 71 ? 18.923 2.844 2.824 1.00 80.00 71 ASN A O 1
ATOM 602 N N . GLY A 1 72 ? 20.164 1.017 2.397 1.00 79.56 72 GLY A N 1
ATOM 603 C CA . GLY A 1 72 ? 19.874 0.312 3.645 1.00 79.56 72 GLY A CA 1
ATOM 604 C C . GLY A 1 72 ? 18.772 -0.740 3.528 1.00 79.56 72 GLY A C 1
ATOM 605 O O . GLY A 1 72 ? 18.111 -0.881 2.506 1.00 79.56 72 GLY A O 1
ATOM 606 N N . ILE A 1 73 ? 18.592 -1.500 4.604 1.00 89.44 73 ILE A N 1
ATOM 607 C CA . ILE A 1 73 ? 17.683 -2.647 4.680 1.00 89.44 73 ILE A CA 1
ATOM 608 C C . ILE A 1 73 ? 16.582 -2.309 5.688 1.00 89.44 73 ILE A C 1
ATOM 610 O O . ILE A 1 73 ? 16.875 -1.687 6.707 1.00 89.44 73 ILE A O 1
ATOM 614 N N . SER A 1 74 ? 15.330 -2.688 5.407 1.00 94.06 74 SER A N 1
ATOM 615 C CA . SER A 1 74 ? 14.238 -2.473 6.363 1.00 94.06 74 SER A CA 1
ATOM 616 C C . SER A 1 74 ? 14.363 -3.376 7.587 1.00 94.06 74 SER A C 1
ATOM 618 O O . SER A 1 74 ? 14.860 -4.504 7.485 1.00 94.06 74 SER A O 1
ATOM 620 N N . SER A 1 75 ? 13.853 -2.932 8.734 1.00 95.31 75 SER A N 1
ATOM 621 C CA . SER A 1 75 ? 13.882 -3.725 9.970 1.00 95.31 75 SER A CA 1
ATOM 622 C C . SER A 1 75 ? 13.256 -5.116 9.787 1.00 95.31 75 SER A C 1
ATOM 624 O O . SER A 1 75 ? 13.862 -6.121 10.162 1.00 95.31 75 SER A O 1
ATOM 626 N N . LEU A 1 76 ? 12.103 -5.215 9.112 1.00 96.00 76 LEU A N 1
ATOM 627 C CA . LEU A 1 76 ? 11.436 -6.495 8.842 1.00 96.00 76 LEU A CA 1
ATOM 628 C C . LEU A 1 76 ? 12.227 -7.395 7.897 1.00 96.00 76 LEU A C 1
ATOM 630 O O . LEU A 1 76 ? 12.134 -8.620 8.005 1.00 96.00 76 LEU A O 1
ATOM 634 N N . LYS A 1 77 ? 13.031 -6.827 6.995 1.00 93.62 77 LYS A N 1
ATOM 635 C CA . LYS A 1 77 ? 13.951 -7.611 6.171 1.00 93.62 77 LYS A CA 1
ATOM 636 C C . LYS A 1 77 ? 15.116 -8.146 6.999 1.00 93.62 77 LYS A C 1
ATOM 638 O O . LYS A 1 77 ? 15.439 -9.321 6.838 1.00 93.62 77 LYS A O 1
ATOM 643 N N . VAL A 1 78 ? 15.672 -7.352 7.919 1.00 95.56 78 VAL A N 1
ATOM 644 C CA . VAL A 1 78 ? 16.745 -7.783 8.838 1.00 95.56 78 VAL A CA 1
ATOM 645 C C . VAL A 1 78 ? 16.311 -8.981 9.685 1.00 95.56 78 VAL A C 1
ATOM 647 O O . VAL A 1 78 ? 17.047 -9.958 9.782 1.00 95.56 78 VAL A O 1
ATOM 650 N N . ILE A 1 79 ? 15.102 -8.951 10.251 1.00 96.56 79 ILE A N 1
ATOM 651 C CA . ILE A 1 79 ? 14.597 -10.044 11.103 1.00 96.56 79 ILE A CA 1
ATOM 652 C C . ILE A 1 79 ? 13.862 -11.153 10.330 1.00 96.56 79 ILE A C 1
ATOM 654 O O . ILE A 1 79 ? 13.284 -12.053 10.939 1.00 96.56 79 ILE A O 1
ATOM 658 N N . ASN A 1 80 ? 13.869 -11.102 8.993 1.00 94.56 80 ASN A N 1
ATOM 659 C CA . ASN A 1 80 ? 13.199 -12.057 8.105 1.00 94.56 80 ASN A CA 1
ATOM 660 C C . ASN A 1 80 ? 11.684 -12.224 8.377 1.00 94.56 80 ASN A C 1
ATOM 662 O O . ASN A 1 80 ? 11.155 -13.335 8.453 1.00 94.56 80 ASN A O 1
ATOM 666 N N . LYS A 1 81 ? 10.975 -11.101 8.546 1.00 96.81 81 LYS A N 1
ATOM 667 C CA . LYS A 1 81 ? 9.527 -11.026 8.819 1.00 96.81 81 LYS A CA 1
ATOM 668 C C . LYS A 1 81 ? 8.733 -10.225 7.776 1.00 96.81 81 LYS A C 1
ATOM 670 O O . LYS A 1 81 ? 7.575 -9.912 8.012 1.00 96.81 81 LYS A O 1
ATOM 675 N N . VAL A 1 82 ? 9.309 -9.954 6.601 1.00 94.62 82 VAL A N 1
ATOM 676 C CA . VAL A 1 82 ? 8.638 -9.240 5.485 1.00 94.62 82 VAL A CA 1
ATOM 677 C C . VAL A 1 82 ? 7.367 -9.942 4.996 1.00 94.62 82 VAL A C 1
ATOM 679 O O . VAL A 1 82 ? 6.493 -9.309 4.432 1.00 94.62 82 VAL A O 1
ATOM 682 N N . SER A 1 83 ? 7.249 -11.257 5.172 1.00 93.56 83 SER A N 1
ATOM 683 C CA . SER A 1 83 ? 6.074 -12.022 4.735 1.00 93.56 83 SER A CA 1
ATOM 684 C C . SER A 1 83 ? 4.998 -12.186 5.814 1.00 93.56 83 SER A C 1
ATOM 686 O O . SER A 1 83 ? 4.027 -12.906 5.599 1.00 93.56 83 SER A O 1
ATOM 688 N N . GLN A 1 84 ? 5.187 -11.593 6.996 1.00 95.56 84 GLN A N 1
ATOM 689 C CA . GLN A 1 84 ? 4.427 -11.936 8.198 1.00 95.56 84 GLN A CA 1
ATOM 690 C C . GLN A 1 84 ? 3.379 -10.865 8.515 1.00 95.56 84 GLN A C 1
ATOM 692 O O . GLN A 1 84 ? 3.717 -9.775 8.977 1.00 95.56 84 GLN A O 1
ATOM 697 N N . GLU A 1 85 ? 2.105 -11.212 8.318 1.00 96.31 85 GLU A N 1
ATOM 698 C CA . GLU A 1 85 ? 0.927 -10.332 8.449 1.00 96.31 85 GLU A CA 1
ATOM 699 C C . GLU A 1 85 ? 0.918 -9.520 9.756 1.00 96.31 85 GLU A C 1
ATOM 701 O O . GLU A 1 85 ? 0.759 -8.299 9.722 1.00 96.31 85 GLU A O 1
ATOM 706 N N . THR A 1 86 ? 1.203 -10.159 10.896 1.00 96.56 86 THR A N 1
ATOM 707 C CA . THR A 1 86 ? 1.264 -9.503 12.215 1.00 96.56 86 THR A CA 1
ATOM 708 C C . THR A 1 86 ? 2.189 -8.283 12.237 1.00 96.56 86 THR A C 1
ATOM 710 O O . THR A 1 86 ? 1.833 -7.251 12.801 1.00 96.56 86 THR A O 1
ATOM 713 N N . TYR A 1 87 ? 3.373 -8.367 11.624 1.00 97.56 87 TYR A N 1
ATOM 714 C CA . TYR A 1 87 ? 4.348 -7.275 11.685 1.00 97.56 87 TYR A CA 1
ATOM 715 C C . TYR A 1 87 ? 3.912 -6.079 10.843 1.00 97.56 87 TYR A C 1
ATOM 717 O O . TYR A 1 87 ? 4.073 -4.940 11.271 1.00 97.56 87 TYR A O 1
ATOM 725 N N . HIS A 1 88 ? 3.292 -6.323 9.689 1.00 98.12 88 HIS A N 1
ATOM 726 C CA . HIS A 1 88 ? 2.681 -5.255 8.903 1.00 98.12 88 HIS A CA 1
ATOM 727 C C . HIS A 1 88 ? 1.562 -4.560 9.677 1.00 98.12 88 HIS A C 1
ATOM 729 O O . HIS A 1 88 ? 1.504 -3.333 9.696 1.00 98.12 88 HIS A O 1
ATOM 735 N N . SER A 1 89 ? 0.717 -5.329 10.367 1.00 98.38 89 SER A N 1
ATOM 736 C CA . SER A 1 89 ? -0.358 -4.777 11.193 1.00 98.38 89 SER A CA 1
ATOM 737 C C . SER A 1 89 ? 0.174 -3.916 12.342 1.00 98.38 89 SER A C 1
ATOM 739 O O . SER A 1 89 ? -0.381 -2.854 12.611 1.00 98.38 89 SER A O 1
ATOM 741 N N . LEU A 1 90 ? 1.282 -4.321 12.975 1.00 98.31 90 LEU A N 1
ATOM 742 C CA . LEU A 1 90 ? 1.964 -3.530 14.007 1.00 98.31 90 LEU A CA 1
ATOM 743 C C . LEU A 1 90 ? 2.508 -2.203 13.466 1.00 98.31 90 LEU A C 1
ATOM 745 O O . LEU A 1 90 ? 2.294 -1.165 14.089 1.00 98.31 90 LEU A O 1
ATOM 749 N N . PHE A 1 91 ? 3.167 -2.222 12.305 1.00 98.38 91 PHE A N 1
ATOM 750 C CA . PHE A 1 91 ? 3.651 -1.001 11.656 1.00 98.38 91 PHE A CA 1
ATOM 751 C C . PHE A 1 91 ? 2.509 -0.050 11.308 1.00 98.38 91 PHE A C 1
ATOM 753 O O . PHE A 1 91 ? 2.569 1.129 11.642 1.00 98.38 91 PHE A O 1
ATOM 760 N N . LEU A 1 92 ? 1.450 -0.563 10.680 1.00 98.56 92 LEU A N 1
ATOM 761 C CA . LEU A 1 92 ? 0.291 0.240 10.302 1.00 98.56 92 LEU A CA 1
ATOM 762 C C . LEU A 1 92 ? -0.406 0.846 11.519 1.00 98.56 92 LEU A C 1
ATOM 764 O O . LEU A 1 92 ? -0.685 2.040 11.526 1.00 98.56 92 LEU A O 1
ATOM 768 N N . ALA A 1 93 ? -0.623 0.059 12.573 1.00 98.56 93 ALA A N 1
ATOM 769 C CA . ALA A 1 93 ? -1.211 0.564 13.807 1.00 98.56 93 ALA A CA 1
ATOM 770 C C . ALA A 1 93 ? -0.354 1.653 14.461 1.00 98.56 93 ALA A C 1
ATOM 772 O O . ALA A 1 93 ? -0.901 2.641 14.935 1.00 98.56 93 ALA A O 1
ATOM 773 N N . HIS A 1 94 ? 0.973 1.504 14.453 1.00 98.38 94 HIS A N 1
ATOM 774 C CA . HIS A 1 94 ? 1.875 2.530 14.969 1.00 98.38 94 HIS A CA 1
ATOM 775 C C . HIS A 1 94 ? 1.827 3.813 14.127 1.00 98.38 94 HIS A C 1
ATOM 777 O O . HIS A 1 94 ? 1.732 4.904 14.679 1.00 98.38 94 HIS A O 1
ATOM 783 N N . ILE A 1 95 ? 1.854 3.683 12.797 1.00 98.50 95 ILE A N 1
ATOM 784 C CA . ILE A 1 95 ? 1.849 4.816 11.861 1.00 98.50 95 ILE A CA 1
ATOM 785 C C . ILE A 1 95 ? 0.531 5.593 11.906 1.00 98.50 95 ILE A C 1
ATOM 787 O O . ILE A 1 95 ? 0.529 6.820 11.850 1.00 98.50 95 ILE A O 1
ATOM 791 N N . TRP A 1 96 ? -0.592 4.890 12.017 1.00 98.56 96 TRP A N 1
ATOM 792 C CA . TRP A 1 96 ? -1.923 5.492 12.047 1.00 98.56 96 TRP A CA 1
ATOM 793 C C . TRP A 1 96 ? -2.341 6.004 13.426 1.00 98.56 96 TRP A C 1
ATOM 79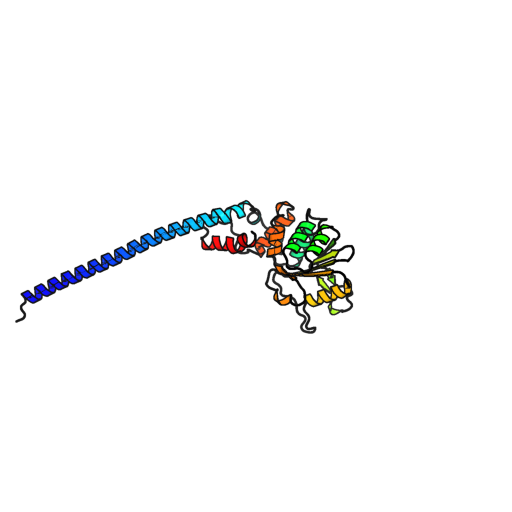5 O O . TRP A 1 96 ? -3.381 6.653 13.547 1.00 98.56 96 TRP A O 1
ATOM 805 N N . ASP A 1 97 ? -1.571 5.730 14.476 1.00 98.12 97 ASP A N 1
ATOM 806 C CA . ASP A 1 97 ? -1.836 6.256 15.810 1.00 98.12 97 ASP A CA 1
ATOM 807 C C . ASP A 1 97 ? -1.311 7.695 15.918 1.00 98.12 97 ASP A C 1
ATOM 809 O O . ASP A 1 97 ? -0.108 7.947 16.010 1.00 98.12 97 ASP A O 1
ATOM 813 N N . TRP A 1 98 ? -2.238 8.655 15.942 1.00 96.56 98 TRP A N 1
ATOM 814 C CA . TRP A 1 98 ? -1.946 10.087 16.058 1.00 96.56 98 TRP A CA 1
ATOM 815 C C . TRP A 1 98 ? -1.215 10.461 17.357 1.00 96.56 98 TRP A C 1
ATOM 817 O O . TRP A 1 98 ? -0.618 11.536 17.433 1.00 96.56 98 TRP A O 1
ATOM 827 N N . SER A 1 99 ? -1.264 9.602 18.383 1.00 96.38 99 SER A N 1
ATOM 828 C CA . SER A 1 99 ? -0.527 9.781 19.637 1.00 96.38 99 SER A CA 1
ATOM 829 C C . SER A 1 99 ? 0.928 9.303 19.551 1.00 96.38 99 SER A C 1
ATOM 831 O O . SER A 1 99 ? 1.729 9.622 20.432 1.00 96.38 99 SER A O 1
ATOM 833 N N . LYS A 1 100 ? 1.276 8.532 18.511 1.00 97.06 100 LYS A N 1
ATOM 834 C CA . LYS A 1 100 ? 2.627 7.999 18.265 1.00 97.06 100 LYS A CA 1
ATOM 835 C C . LYS A 1 100 ? 3.330 8.734 17.141 1.00 97.06 100 LYS A C 1
ATOM 837 O O . LYS A 1 100 ? 4.484 9.112 17.303 1.00 97.06 100 LYS A O 1
ATOM 842 N N . ILE A 1 101 ? 2.625 8.959 16.036 1.00 97.25 101 ILE A N 1
ATOM 843 C CA . ILE A 1 101 ? 3.174 9.556 14.825 1.00 97.25 101 ILE A CA 1
ATOM 844 C C . ILE A 1 101 ? 2.470 10.875 14.534 1.00 97.25 101 ILE A C 1
ATOM 846 O O . ILE A 1 101 ? 1.240 10.968 14.475 1.00 97.25 101 ILE A O 1
ATOM 850 N N . LYS A 1 102 ? 3.272 11.923 14.321 1.00 95.50 102 LYS A N 1
ATOM 851 C CA . LYS A 1 102 ? 2.769 13.222 13.869 1.00 95.50 102 LYS A CA 1
ATOM 852 C C . LYS A 1 102 ? 2.030 13.018 12.544 1.00 95.50 102 LYS A C 1
ATOM 854 O O . LYS A 1 102 ? 2.574 12.404 11.639 1.00 95.50 102 LYS A O 1
ATOM 859 N N . LEU A 1 103 ? 0.821 13.566 12.422 1.00 97.12 103 LEU A N 1
ATOM 860 C CA . LEU A 1 103 ? -0.065 13.368 11.264 1.00 97.12 103 LEU A CA 1
ATOM 861 C C . LEU A 1 103 ? -0.602 11.934 11.098 1.00 97.12 103 LEU A C 1
ATOM 863 O O . LEU A 1 103 ? -1.170 11.649 10.048 1.00 97.12 103 LEU A O 1
ATOM 867 N N . GLY A 1 104 ? -0.494 11.046 12.095 1.00 97.88 104 GLY A N 1
ATOM 868 C CA . GLY A 1 104 ? -1.007 9.672 11.997 1.00 97.88 104 GLY A CA 1
ATOM 869 C C . GLY A 1 104 ? -2.486 9.591 11.589 1.00 97.88 104 GLY A C 1
ATOM 870 O O . GLY A 1 104 ? -2.860 8.763 10.759 1.00 97.88 104 GLY A O 1
ATOM 871 N N . GLU A 1 105 ? -3.316 10.527 12.062 1.00 98.12 105 GLU A N 1
ATOM 872 C CA . GLU A 1 105 ? -4.715 10.658 11.641 1.00 98.12 105 GLU A CA 1
ATOM 873 C C . GLU A 1 105 ? -4.863 11.068 10.174 1.00 98.12 105 GLU A C 1
ATOM 875 O O . GLU A 1 105 ? -5.781 10.624 9.491 1.00 98.12 105 GLU A O 1
ATOM 880 N N . THR A 1 106 ? -3.969 11.929 9.685 1.00 98.31 106 THR A N 1
ATOM 881 C CA . THR A 1 106 ? -4.008 12.415 8.303 1.00 98.31 106 THR A CA 1
ATOM 882 C C . THR A 1 106 ? -3.578 11.288 7.371 1.00 98.31 106 THR A C 1
ATOM 884 O O . THR A 1 106 ? -4.264 11.014 6.394 1.00 98.31 106 THR A O 1
ATOM 887 N N . ILE A 1 107 ? -2.528 10.552 7.742 1.00 98.31 107 ILE A N 1
ATOM 888 C CA . ILE A 1 107 ? -2.051 9.370 7.019 1.00 98.31 107 ILE A CA 1
ATOM 889 C C . ILE A 1 107 ? -3.151 8.300 6.937 1.00 98.31 107 ILE A C 1
ATOM 891 O O . ILE A 1 107 ? -3.427 7.768 5.861 1.00 98.31 107 ILE A O 1
ATOM 895 N N . LEU A 1 108 ? -3.817 7.996 8.059 1.00 98.50 108 LEU A N 1
ATOM 896 C CA . LEU A 1 108 ? -4.948 7.064 8.075 1.00 98.50 108 LEU A CA 1
ATOM 897 C C . LEU A 1 108 ? -6.110 7.583 7.216 1.00 98.50 108 LEU A C 1
ATOM 899 O O . LEU A 1 108 ? -6.678 6.831 6.427 1.00 98.50 108 LEU A O 1
ATOM 903 N N . SER A 1 109 ? -6.451 8.867 7.340 1.00 98.06 109 SER A N 1
ATOM 904 C CA . SER A 1 109 ? -7.485 9.513 6.528 1.00 98.06 109 SER A CA 1
ATOM 905 C C . SER A 1 109 ? -7.178 9.407 5.033 1.00 98.06 109 SER A C 1
ATOM 907 O O . SER A 1 109 ? -8.088 9.135 4.256 1.00 98.06 109 SER A O 1
ATOM 909 N N . ASP A 1 110 ? -5.930 9.585 4.609 1.00 97.56 110 ASP A N 1
ATOM 910 C CA . ASP A 1 110 ? -5.534 9.492 3.201 1.00 97.56 110 ASP A CA 1
ATOM 911 C C . ASP A 1 110 ? -5.603 8.059 2.677 1.00 97.56 110 ASP A C 1
ATOM 913 O O . ASP A 1 110 ? -6.103 7.832 1.571 1.00 97.56 110 ASP A O 1
ATOM 917 N N . PHE A 1 111 ? -5.200 7.078 3.490 1.00 97.88 111 PHE A N 1
ATOM 918 C CA . PHE A 1 111 ? -5.423 5.671 3.167 1.00 97.88 111 PHE A CA 1
ATOM 919 C C . PHE A 1 111 ? -6.918 5.385 2.958 1.00 97.88 111 PHE A C 1
ATOM 921 O O . PHE A 1 111 ? -7.298 4.864 1.908 1.00 97.88 111 PHE A O 1
ATOM 928 N N . ILE A 1 112 ? -7.779 5.808 3.889 1.00 97.94 112 ILE A N 1
ATOM 929 C CA . ILE A 1 112 ? -9.239 5.680 3.752 1.00 97.94 112 ILE A CA 1
ATOM 930 C C . ILE A 1 112 ? -9.757 6.424 2.512 1.00 97.94 112 ILE A C 1
ATOM 932 O O . ILE A 1 112 ? -10.630 5.923 1.808 1.00 97.94 112 ILE A O 1
ATOM 936 N N . GLY A 1 113 ? -9.183 7.585 2.194 1.00 96.19 113 GLY A N 1
ATOM 937 C CA . GLY A 1 113 ? -9.482 8.372 0.996 1.00 96.19 113 GLY A CA 1
ATOM 938 C C . GLY A 1 113 ? -9.218 7.626 -0.315 1.00 96.19 113 GLY A C 1
ATOM 939 O O . GLY A 1 113 ? -9.961 7.804 -1.289 1.00 96.19 113 GLY A O 1
ATOM 940 N N . SER A 1 114 ? -8.184 6.779 -0.315 1.00 94.31 114 SER A N 1
ATOM 941 C CA . SER A 1 114 ? -7.688 6.032 -1.476 1.00 94.31 114 SER A CA 1
ATOM 942 C C . SER A 1 114 ? -8.450 4.737 -1.786 1.00 94.31 114 SER A C 1
ATOM 944 O O . SER A 1 114 ? -8.287 4.186 -2.876 1.00 94.31 114 SER A O 1
ATOM 946 N N . ILE A 1 115 ? -9.285 4.258 -0.858 1.00 94.69 115 ILE A N 1
ATOM 947 C CA . ILE A 1 115 ? -10.081 3.031 -1.010 1.00 94.69 115 ILE A CA 1
ATOM 948 C C . ILE A 1 115 ? -11.554 3.354 -1.295 1.00 94.69 115 ILE A C 1
ATOM 950 O O . ILE A 1 115 ? -12.069 4.413 -0.926 1.00 94.69 115 ILE A O 1
ATOM 954 N N . ASN A 1 116 ? -12.255 2.438 -1.967 1.00 92.44 116 ASN A N 1
ATOM 955 C CA . ASN A 1 116 ? -13.668 2.608 -2.313 1.00 92.44 116 ASN A CA 1
ATOM 956 C C . ASN A 1 116 ? -14.588 2.147 -1.173 1.00 92.44 116 ASN A C 1
ATOM 958 O O . ASN A 1 116 ? -15.275 1.136 -1.293 1.00 92.44 116 ASN A O 1
ATOM 962 N N . ILE A 1 117 ? -14.550 2.865 -0.051 1.00 92.25 117 ILE A N 1
ATOM 963 C CA . ILE A 1 117 ? -15.345 2.540 1.134 1.00 92.25 117 ILE A CA 1
ATOM 964 C C . ILE A 1 117 ? -16.648 3.341 1.195 1.00 92.25 117 ILE A C 1
ATOM 966 O O . ILE A 1 117 ? -16.704 4.513 0.812 1.00 92.25 117 ILE A O 1
ATOM 970 N N . GLU A 1 118 ? -17.703 2.720 1.716 1.00 89.94 118 GLU A N 1
ATOM 971 C CA . GLU A 1 118 ? -18.965 3.407 1.987 1.00 89.94 118 GLU A CA 1
ATOM 972 C C . GLU A 1 118 ? -18.778 4.501 3.054 1.00 89.94 118 GLU A C 1
ATOM 974 O O . GLU A 1 118 ? -18.006 4.340 4.000 1.00 89.94 118 GLU A O 1
ATOM 979 N N . ASN A 1 119 ? -19.483 5.631 2.910 1.00 92.25 119 ASN A N 1
ATOM 980 C CA . ASN A 1 119 ? -19.418 6.773 3.835 1.00 92.25 119 ASN A CA 1
ATOM 981 C C . ASN A 1 119 ? -17.990 7.297 4.089 1.00 92.25 119 ASN A C 1
ATOM 983 O O . ASN A 1 119 ? -17.694 7.846 5.151 1.00 92.25 119 ASN A O 1
ATOM 987 N N . LYS A 1 120 ? -17.111 7.174 3.086 1.00 95.38 120 LYS A N 1
ATOM 988 C CA . LYS A 1 120 ? -15.701 7.581 3.134 1.00 95.38 120 LYS A CA 1
ATOM 989 C C . LYS A 1 120 ? -15.467 8.962 3.742 1.00 95.38 120 LYS A C 1
ATOM 991 O O . LYS A 1 120 ? -14.679 9.083 4.673 1.00 95.38 120 LYS A O 1
ATOM 996 N N . ASN A 1 121 ? -16.179 9.982 3.259 1.00 96.19 121 ASN A N 1
ATOM 997 C CA . ASN A 1 121 ? -15.998 11.361 3.726 1.00 96.19 121 ASN A CA 1
ATOM 998 C C . ASN A 1 121 ? -16.334 11.497 5.220 1.00 96.19 121 ASN A C 1
ATOM 1000 O O . ASN A 1 121 ? -15.558 12.072 5.976 1.00 96.19 121 ASN A O 1
ATOM 1004 N N . TYR A 1 122 ? -17.439 10.884 5.662 1.00 96.12 122 TYR A N 1
ATOM 1005 C CA . TYR A 1 122 ? -17.812 10.848 7.077 1.00 96.12 122 TYR A CA 1
ATOM 1006 C C . TYR A 1 122 ? -16.731 10.168 7.930 1.00 96.12 122 TYR A C 1
ATOM 1008 O O . TYR A 1 122 ? -16.366 10.682 8.989 1.00 96.12 122 TYR A O 1
ATOM 1016 N N . LEU A 1 123 ? -16.192 9.035 7.466 1.00 96.69 123 LEU A N 1
ATOM 1017 C CA . LEU A 1 123 ? -15.148 8.309 8.185 1.00 96.69 123 LEU A CA 1
ATOM 1018 C C . LEU A 1 123 ? -13.844 9.120 8.269 1.00 96.69 123 LEU A C 1
ATOM 1020 O O . LEU A 1 123 ? -13.260 9.209 9.347 1.00 96.69 123 LEU A O 1
ATOM 1024 N N . GLN A 1 124 ? -13.420 9.763 7.176 1.00 97.56 124 GLN A N 1
ATOM 1025 C CA . GLN A 1 124 ? -12.253 10.656 7.159 1.00 97.56 124 GLN A CA 1
ATOM 1026 C C . GLN A 1 124 ? -12.418 11.830 8.135 1.00 97.56 124 GLN A C 1
ATOM 1028 O O . GLN A 1 124 ? -11.500 12.127 8.904 1.00 97.56 124 GLN A O 1
ATOM 1033 N N . ASP A 1 125 ? -13.594 12.461 8.165 1.00 97.25 125 ASP A N 1
ATOM 1034 C CA . ASP A 1 125 ? -13.892 13.551 9.100 1.00 97.25 125 ASP A CA 1
ATOM 1035 C C . ASP A 1 125 ? -13.867 13.081 10.558 1.00 97.25 125 ASP A C 1
ATOM 1037 O O . ASP A 1 125 ? -13.426 13.812 11.447 1.00 97.25 125 ASP A O 1
ATOM 1041 N N . CYS A 1 126 ? -14.309 11.850 10.824 1.00 96.88 126 CYS A N 1
ATOM 1042 C CA . CYS A 1 126 ? -14.237 11.255 12.153 1.00 96.88 126 CYS A CA 1
ATOM 1043 C C . CYS A 1 126 ? -12.797 10.943 12.580 1.00 96.88 126 CYS A C 1
ATOM 1045 O O . CYS A 1 126 ? -12.416 11.277 13.702 1.00 96.88 126 CYS A O 1
ATOM 1047 N N . ILE A 1 127 ? -11.977 10.377 11.690 1.00 97.81 127 ILE A N 1
ATOM 1048 C CA . ILE A 1 127 ? -10.556 10.093 11.949 1.00 97.81 127 ILE A CA 1
ATOM 1049 C C . ILE A 1 127 ? -9.804 11.381 12.309 1.00 97.81 127 ILE A C 1
ATOM 1051 O O . ILE A 1 127 ? -9.082 11.423 13.306 1.00 97.81 127 ILE A O 1
ATOM 1055 N N . LYS A 1 128 ? -10.033 12.471 11.566 1.00 97.06 128 LYS A N 1
ATOM 1056 C CA . LYS A 1 128 ? -9.381 13.772 11.801 1.00 97.06 128 LYS A CA 1
ATOM 1057 C C . LYS A 1 128 ? -9.661 14.374 13.182 1.00 97.06 128 LYS A C 1
ATOM 1059 O O . LYS A 1 128 ? -8.880 15.203 13.644 1.00 97.06 128 LYS A O 1
ATOM 1064 N N . LYS A 1 129 ? -10.727 13.945 13.870 1.00 96.94 129 LYS A N 1
ATOM 1065 C CA . LYS A 1 129 ? -11.035 14.368 15.250 1.00 96.94 129 LYS A CA 1
ATOM 1066 C C . LYS A 1 129 ? -10.121 13.740 16.302 1.00 96.94 129 LYS A C 1
ATOM 1068 O O . LYS A 1 129 ? -10.200 14.152 17.454 1.00 96.94 129 LYS A O 1
ATOM 1073 N N . LYS A 1 130 ? -9.276 12.765 15.937 1.00 97.44 130 LYS A N 1
ATOM 1074 C CA . LYS A 1 130 ? -8.309 12.120 16.849 1.00 97.44 130 LYS A CA 1
ATOM 1075 C C . LYS A 1 130 ? -8.966 11.457 18.066 1.00 97.44 130 LYS A C 1
ATOM 1077 O O . LYS A 1 130 ? -8.367 11.357 19.128 1.00 97.44 130 LYS A O 1
ATOM 1082 N N . ASN A 1 131 ? -10.201 10.981 17.913 1.00 97.00 131 ASN A N 1
ATOM 1083 C CA . ASN A 1 131 ? -10.969 10.352 18.991 1.00 97.00 131 ASN A CA 1
ATOM 1084 C C . ASN A 1 131 ? -11.076 8.834 18.802 1.00 97.00 131 ASN A C 1
ATOM 1086 O O . ASN A 1 131 ? -12.163 8.265 18.847 1.00 97.00 131 ASN A O 1
ATOM 1090 N N . TYR A 1 132 ? -9.954 8.173 18.526 1.00 98.25 132 TYR A N 1
ATOM 1091 C CA . TYR A 1 132 ? -9.933 6.734 18.290 1.00 98.25 132 TYR A CA 1
ATOM 1092 C C . TYR A 1 132 ? -8.731 6.055 18.935 1.00 98.25 132 TYR A C 1
ATOM 1094 O O . TYR A 1 132 ? -7.718 6.684 19.238 1.00 98.25 132 TYR A O 1
ATOM 1102 N N . THR A 1 133 ? -8.861 4.743 19.107 1.00 98.00 133 THR A N 1
ATOM 1103 C CA . THR A 1 133 ? -7.801 3.831 19.551 1.00 98.00 133 THR A CA 1
ATOM 1104 C C . THR A 1 133 ? -7.576 2.752 18.501 1.00 98.00 133 THR A C 1
ATOM 1106 O O . THR A 1 133 ? -8.511 2.389 17.784 1.00 98.00 133 THR A O 1
ATOM 1109 N N . ILE A 1 134 ? -6.350 2.234 18.410 1.00 98.44 134 ILE A N 1
ATOM 1110 C CA . ILE A 1 134 ? -5.998 1.140 17.502 1.00 98.44 134 ILE A CA 1
ATOM 1111 C C . ILE A 1 134 ? -5.545 -0.066 18.322 1.00 98.44 134 ILE A C 1
ATOM 1113 O O . ILE A 1 134 ? -4.655 0.034 19.162 1.00 98.44 134 ILE A O 1
ATOM 1117 N N . GLU A 1 135 ? -6.145 -1.220 18.053 1.00 97.25 135 GLU A N 1
ATOM 1118 C CA . GLU A 1 135 ? -5.740 -2.510 18.598 1.00 97.25 135 GLU A CA 1
ATOM 1119 C C . GLU A 1 135 ? -5.264 -3.409 17.462 1.00 97.25 135 GLU A C 1
ATOM 1121 O O . GLU A 1 135 ? -5.963 -3.591 16.466 1.00 97.25 135 GLU A O 1
ATOM 1126 N N . THR A 1 136 ? -4.086 -4.003 17.623 1.00 97.44 136 THR A N 1
ATOM 1127 C CA . THR A 1 136 ? -3.631 -5.095 16.760 1.00 97.44 136 THR A CA 1
ATOM 1128 C C . THR A 1 136 ? -3.960 -6.426 17.401 1.00 97.44 136 THR A C 1
ATOM 1130 O O . THR A 1 136 ? -4.069 -6.526 18.625 1.00 97.44 136 THR A O 1
ATOM 1133 N N . GLU A 1 137 ? -4.119 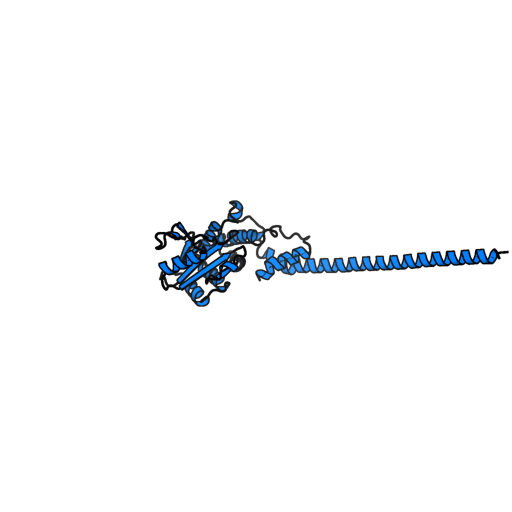-7.458 16.575 1.00 95.19 137 GLU A N 1
ATOM 1134 C CA . GLU A 1 137 ? -4.292 -8.825 17.064 1.00 95.19 137 GLU A CA 1
ATOM 1135 C C . GLU A 1 137 ? -5.470 -8.966 18.057 1.00 95.19 137 GLU A C 1
ATOM 1137 O O . GLU A 1 137 ? -5.418 -9.709 19.045 1.00 95.19 137 GLU A O 1
ATOM 1142 N N . HIS A 1 138 ? -6.574 -8.263 17.779 1.00 94.81 138 HIS A N 1
ATOM 1143 C CA . HIS A 1 138 ? -7.749 -8.216 18.640 1.00 94.81 138 HIS A CA 1
ATOM 1144 C C . HIS A 1 138 ? -8.378 -9.606 18.777 1.00 94.81 138 HIS A C 1
ATOM 1146 O O . HIS A 1 138 ? -9.055 -10.109 17.874 1.00 94.81 138 HIS A O 1
ATOM 1152 N N . THR A 1 139 ? -8.161 -10.233 19.933 1.00 92.25 139 THR A N 1
ATOM 1153 C CA . THR A 1 139 ? -8.664 -11.578 20.214 1.00 92.25 139 THR A CA 1
ATOM 1154 C C . THR A 1 139 ? -10.136 -11.531 20.597 1.00 92.25 139 THR A C 1
ATOM 1156 O O . THR A 1 139 ? -10.525 -10.932 21.602 1.00 92.25 139 THR A O 1
ATOM 1159 N N . ILE A 1 140 ? -10.952 -12.260 19.846 1.00 89.88 140 ILE A N 1
ATOM 1160 C CA . ILE A 1 140 ? -12.363 -12.456 20.139 1.00 89.88 140 ILE A CA 1
ATOM 1161 C C . ILE A 1 140 ? -12.480 -13.407 21.336 1.00 89.88 140 ILE A C 1
ATOM 1163 O O . ILE A 1 140 ? -12.170 -14.597 21.250 1.00 89.88 140 ILE A O 1
ATOM 1167 N N . LYS A 1 141 ? -12.924 -12.869 22.474 1.00 84.75 141 LYS A N 1
ATOM 1168 C CA . LYS A 1 141 ? -13.195 -13.612 23.712 1.00 84.75 141 LYS A CA 1
ATOM 1169 C C . LYS A 1 141 ? -14.667 -13.486 24.082 1.00 84.75 141 LYS A C 1
ATOM 1171 O O . LYS A 1 141 ? -15.289 -12.466 23.798 1.00 84.75 141 LYS A O 1
ATOM 1176 N N . ASN A 1 142 ? -15.194 -14.509 24.753 1.00 78.56 142 ASN A N 1
ATOM 1177 C CA . ASN A 1 142 ? -16.558 -14.541 25.291 1.00 78.56 142 ASN A CA 1
ATOM 1178 C C . ASN A 1 142 ? -17.655 -14.217 24.258 1.00 78.56 142 ASN A C 1
ATOM 1180 O O . ASN A 1 142 ? -18.711 -13.694 24.605 1.00 78.56 142 ASN A O 1
ATOM 1184 N N . ALA A 1 143 ? -17.423 -14.537 22.985 1.00 78.69 143 ALA A N 1
ATOM 1185 C CA . ALA A 1 143 ? -18.436 -14.407 21.954 1.00 78.69 143 ALA A CA 1
ATOM 1186 C C . ALA A 1 143 ? -19.594 -15.373 22.233 1.00 78.69 143 ALA A C 1
ATOM 1188 O O . ALA A 1 143 ? -19.375 -16.539 22.582 1.00 78.69 143 ALA A O 1
ATOM 1189 N N . ARG A 1 144 ? -20.830 -14.901 22.009 1.00 75.25 144 ARG A N 1
ATOM 1190 C CA . ARG A 1 144 ? -22.058 -15.708 22.149 1.00 75.25 144 ARG A CA 1
ATOM 1191 C C . ARG A 1 144 ? -21.942 -17.026 21.381 1.00 75.25 144 ARG A C 1
ATOM 1193 O O . ARG A 1 144 ? -22.287 -18.092 21.884 1.00 75.25 144 ARG A O 1
ATOM 1200 N N . LYS A 1 145 ? -21.376 -16.963 20.174 1.00 76.88 145 LYS A N 1
ATOM 1201 C CA . LYS A 1 145 ? -21.042 -18.135 19.365 1.00 76.88 145 LYS A CA 1
ATOM 1202 C C . LYS A 1 145 ? -19.629 -18.619 19.716 1.00 76.88 145 LYS A C 1
ATOM 1204 O O . LYS A 1 145 ? -18.644 -18.024 19.284 1.00 76.88 145 LYS A O 1
ATOM 1209 N N . ARG A 1 146 ? -19.517 -19.754 20.424 1.00 74.38 146 ARG A N 1
ATOM 1210 C CA . ARG A 1 146 ? -18.224 -20.359 20.838 1.00 74.38 146 ARG A CA 1
ATOM 1211 C C . ARG A 1 146 ? -17.217 -20.536 19.695 1.00 74.38 146 ARG A C 1
ATOM 1213 O O . ARG A 1 146 ? -16.020 -20.499 19.937 1.00 74.38 146 ARG A O 1
ATOM 1220 N N . SER A 1 147 ? -17.687 -20.699 18.457 1.00 73.31 147 SER A N 1
ATOM 1221 C CA . SER A 1 147 ? -16.842 -20.811 17.260 1.00 73.31 147 SER A CA 1
ATOM 1222 C C . SER A 1 147 ? -15.982 -19.588 16.955 1.00 73.31 147 SER A C 1
ATOM 1224 O O . SER A 1 147 ? -15.070 -19.681 16.138 1.00 73.31 147 SER A O 1
ATOM 1226 N N . LEU A 1 148 ? -16.345 -18.434 17.511 1.00 77.44 148 LEU A N 1
ATOM 1227 C CA . LEU A 1 148 ? -15.636 -17.176 17.319 1.00 77.44 148 LEU A CA 1
ATOM 1228 C C . LEU A 1 148 ? -14.541 -16.982 18.374 1.00 77.44 148 LEU A C 1
ATOM 1230 O O . LEU A 1 148 ? -13.624 -16.202 18.145 1.00 77.44 148 LEU A O 1
ATOM 1234 N N . ASN A 1 149 ? -14.603 -17.702 19.499 1.00 78.62 149 ASN A N 1
ATOM 1235 C CA . ASN A 1 149 ? -13.626 -17.558 20.573 1.00 78.62 149 ASN A CA 1
ATOM 1236 C C . ASN A 1 149 ? -12.237 -18.011 20.120 1.00 78.62 149 ASN A C 1
ATOM 1238 O O . ASN A 1 149 ? -12.086 -19.080 19.530 1.00 78.62 149 ASN A O 1
ATOM 1242 N N . GLY A 1 150 ? -11.231 -17.192 20.419 1.00 80.62 150 GLY A N 1
ATOM 1243 C CA . GLY A 1 150 ? -9.841 -17.431 20.033 1.00 80.62 150 GLY A CA 1
ATOM 1244 C C . GLY A 1 150 ? -9.506 -17.017 18.599 1.00 80.62 150 GLY A C 1
ATOM 1245 O O . GLY A 1 150 ? -8.336 -17.057 18.230 1.00 80.62 150 GLY A O 1
ATOM 1246 N N . LYS A 1 151 ? -10.490 -16.582 17.797 1.00 88.12 151 LYS A N 1
ATOM 1247 C CA . LYS A 1 151 ? -10.210 -15.906 16.524 1.00 88.12 151 LYS A CA 1
ATOM 1248 C C . LYS A 1 151 ? -9.684 -14.495 16.773 1.00 88.12 151 LYS A C 1
ATOM 1250 O O . LYS A 1 151 ? -9.900 -13.930 17.847 1.00 88.12 151 LYS A O 1
ATOM 1255 N N . ARG A 1 152 ? -9.013 -13.924 15.775 1.00 92.44 152 ARG A N 1
ATOM 1256 C CA . ARG A 1 152 ? -8.241 -12.698 15.940 1.00 92.44 152 ARG A CA 1
ATOM 1257 C C . ARG A 1 152 ? -8.373 -11.784 14.731 1.00 92.44 152 ARG A C 1
ATOM 1259 O O . ARG A 1 152 ? -8.056 -12.209 13.631 1.00 92.44 152 ARG A O 1
ATOM 1266 N N . ILE A 1 153 ? -8.824 -10.557 14.956 1.00 95.56 153 ILE A N 1
ATOM 1267 C CA . ILE A 1 153 ? -8.846 -9.504 13.934 1.00 95.56 153 ILE A CA 1
ATOM 1268 C C . ILE A 1 153 ? -7.463 -8.851 13.907 1.00 95.56 153 ILE A C 1
ATOM 1270 O O . ILE A 1 153 ? -6.928 -8.524 14.969 1.00 95.56 153 ILE A O 1
ATOM 1274 N N . ASP A 1 154 ? -6.884 -8.664 12.724 1.00 97.44 154 ASP A N 1
ATOM 1275 C CA . ASP A 1 154 ? -5.511 -8.167 12.610 1.00 97.44 154 ASP A CA 1
ATOM 1276 C C . ASP A 1 154 ? -5.360 -6.710 13.060 1.00 97.44 154 ASP A C 1
ATOM 1278 O O . ASP A 1 154 ? -4.442 -6.417 13.829 1.00 97.44 154 ASP A O 1
ATOM 1282 N N . ILE A 1 155 ? -6.264 -5.816 12.638 1.00 98.69 155 ILE A N 1
ATOM 1283 C CA . ILE A 1 155 ? -6.336 -4.433 13.132 1.00 98.69 155 ILE A CA 1
ATOM 1284 C C . ILE A 1 155 ? -7.795 -4.056 13.397 1.00 98.69 155 ILE A C 1
ATOM 1286 O O . ILE A 1 155 ? -8.671 -4.228 12.548 1.00 98.69 155 ILE A O 1
ATOM 1290 N N . LEU A 1 156 ? -8.047 -3.498 14.576 1.00 98.38 156 LEU A N 1
ATOM 1291 C CA . LEU A 1 156 ? -9.328 -2.943 14.982 1.00 98.38 156 LEU A CA 1
ATOM 1292 C C . LEU A 1 156 ? -9.126 -1.497 15.445 1.00 98.38 156 LEU A C 1
ATOM 1294 O O . LEU A 1 156 ? -8.491 -1.252 16.468 1.00 98.38 156 LEU A O 1
ATOM 1298 N N . ILE A 1 157 ? -9.703 -0.548 14.714 1.00 98.44 157 ILE A N 1
ATOM 1299 C CA . ILE A 1 157 ? -9.727 0.873 15.074 1.00 98.44 157 ILE A CA 1
ATOM 1300 C C . ILE A 1 157 ? -11.110 1.196 15.625 1.00 98.44 157 ILE A C 1
ATOM 1302 O O . ILE A 1 157 ? -12.115 0.890 14.982 1.00 98.44 157 ILE A O 1
ATOM 1306 N N . LYS A 1 158 ? -11.170 1.803 16.809 1.00 97.44 158 LYS A N 1
ATOM 1307 C CA . LYS A 1 158 ? -12.426 2.100 17.505 1.00 97.44 158 LYS A CA 1
ATOM 1308 C C . LYS A 1 158 ? -12.507 3.567 17.855 1.00 97.44 158 LYS A C 1
ATOM 1310 O O . LYS A 1 158 ? -11.589 4.088 18.490 1.00 97.44 158 LYS A O 1
ATOM 1315 N N . ASP A 1 159 ? -13.634 4.176 17.528 1.00 96.25 159 ASP A N 1
ATOM 1316 C CA . ASP A 1 159 ? -14.047 5.440 18.119 1.00 96.25 159 ASP A CA 1
ATOM 1317 C C . ASP A 1 159 ? -14.198 5.298 19.636 1.00 96.25 159 ASP A C 1
ATOM 1319 O O . ASP A 1 159 ? -14.755 4.309 20.123 1.00 96.25 159 ASP A O 1
ATOM 1323 N N . ILE A 1 160 ? -13.733 6.293 20.385 1.00 94.94 160 ILE A N 1
ATOM 1324 C CA . ILE A 1 160 ? -13.853 6.291 21.849 1.00 94.94 160 ILE A CA 1
ATOM 1325 C C . ILE A 1 160 ? -15.324 6.442 22.270 1.00 94.94 160 ILE A C 1
ATOM 1327 O O . ILE A 1 160 ? -15.746 5.799 23.231 1.00 94.94 160 ILE A O 1
ATOM 1331 N N . ASP A 1 161 ? -16.131 7.192 21.508 1.00 93.44 161 ASP A N 1
ATOM 1332 C CA . ASP A 1 161 ? -17.575 7.338 21.761 1.00 93.44 161 ASP A CA 1
ATOM 1333 C C . ASP A 1 161 ? -18.395 6.141 21.239 1.00 93.44 161 ASP A C 1
ATOM 1335 O O . ASP A 1 161 ? -19.617 6.104 21.398 1.00 93.44 161 ASP A O 1
ATOM 1339 N N . GLY A 1 162 ? -17.748 5.176 20.577 1.00 92.44 162 GLY A N 1
ATOM 1340 C CA . GLY A 1 162 ? -18.387 3.983 20.034 1.00 92.44 162 GLY A CA 1
ATOM 1341 C C . GLY A 1 162 ? -19.294 4.231 18.827 1.00 92.44 162 GLY A C 1
ATOM 1342 O O . GLY A 1 162 ? -20.175 3.414 18.572 1.00 92.44 162 GLY A O 1
ATOM 1343 N N . LYS A 1 163 ? -19.131 5.319 18.066 1.00 94.50 163 LYS A N 1
ATOM 1344 C CA . LYS A 1 163 ? -19.996 5.620 16.904 1.00 94.50 163 LYS A CA 1
ATOM 1345 C C . LYS A 1 163 ? -19.573 4.897 15.631 1.00 94.50 163 LYS A C 1
ATOM 1347 O O . LYS A 1 163 ? -20.425 4.543 14.816 1.00 94.50 163 LYS A O 1
ATOM 1352 N N . TRP A 1 164 ? -18.275 4.669 15.461 1.00 96.56 164 TRP A N 1
ATOM 1353 C CA . TRP A 1 164 ? -17.713 4.036 14.273 1.00 96.56 164 TRP A CA 1
ATOM 1354 C C . TRP A 1 164 ? -16.535 3.120 14.618 1.00 96.56 164 TRP A C 1
ATOM 1356 O O . TRP A 1 164 ? -15.853 3.298 15.627 1.00 96.56 164 TRP A O 1
ATOM 1366 N N . ASN A 1 165 ? -16.299 2.125 13.767 1.00 97.69 165 ASN A N 1
ATOM 1367 C CA . ASN A 1 165 ? -15.187 1.188 13.880 1.00 97.69 165 ASN A CA 1
ATOM 1368 C C . ASN A 1 165 ? -14.619 0.882 12.491 1.00 97.69 165 ASN A C 1
ATOM 1370 O O . ASN A 1 165 ? -15.366 0.847 11.512 1.00 97.69 165 ASN A O 1
ATOM 1374 N N . ILE A 1 166 ? -13.320 0.602 12.415 1.00 98.19 166 ILE A N 1
ATOM 1375 C CA . ILE A 1 166 ? -12.660 0.077 11.215 1.00 98.19 166 ILE A CA 1
ATOM 1376 C C . ILE A 1 166 ? -12.056 -1.277 11.567 1.00 98.19 166 ILE A C 1
ATOM 1378 O O . ILE A 1 166 ? -11.311 -1.411 12.536 1.00 98.19 166 ILE A O 1
ATOM 1382 N N . ILE A 1 167 ? -12.398 -2.285 10.778 1.00 97.88 167 ILE A N 1
ATOM 1383 C CA . ILE A 1 167 ? -11.959 -3.664 10.920 1.00 97.88 167 ILE A CA 1
ATOM 1384 C C . ILE A 1 167 ? -11.115 -3.979 9.701 1.00 97.88 167 ILE A C 1
ATOM 1386 O O . ILE A 1 167 ? -11.630 -3.948 8.586 1.00 97.88 167 ILE A O 1
ATOM 1390 N N . ILE A 1 168 ? -9.842 -4.296 9.911 1.00 98.25 168 ILE A N 1
ATOM 1391 C CA . ILE A 1 168 ? -8.925 -4.641 8.828 1.00 98.25 168 ILE A CA 1
ATOM 1392 C C . ILE A 1 168 ? -8.444 -6.070 9.039 1.00 98.25 168 ILE A C 1
ATOM 1394 O O . ILE A 1 168 ? -7.859 -6.390 10.076 1.00 98.25 168 ILE A O 1
ATOM 1398 N N . GLU A 1 169 ? -8.697 -6.917 8.047 1.00 97.31 169 GLU A N 1
ATOM 1399 C CA . GLU A 1 169 ? -8.033 -8.213 7.914 1.00 97.31 169 GLU A CA 1
ATOM 1400 C C . GLU A 1 169 ? -6.866 -8.046 6.949 1.00 97.31 169 GLU A C 1
ATOM 1402 O O . GLU A 1 169 ? -7.039 -7.498 5.857 1.00 97.31 169 GLU A O 1
ATOM 1407 N N . ASN A 1 170 ? -5.685 -8.506 7.356 1.00 97.25 170 ASN A N 1
ATOM 1408 C CA . ASN A 1 170 ? -4.461 -8.341 6.597 1.00 97.25 170 ASN A CA 1
ATOM 1409 C C . ASN A 1 170 ? -4.031 -9.673 5.970 1.00 97.25 170 ASN A C 1
ATOM 1411 O O . ASN A 1 170 ? -3.956 -10.697 6.648 1.00 97.25 170 ASN A O 1
ATOM 1415 N N . LYS A 1 171 ? -3.728 -9.673 4.671 1.00 96.94 171 LYS A N 1
ATOM 1416 C CA . LYS A 1 171 ? -3.274 -10.852 3.932 1.00 96.94 171 LYS A CA 1
ATOM 1417 C C . LYS A 1 171 ? -2.037 -10.531 3.103 1.00 96.94 171 LYS A C 1
ATOM 1419 O O . LYS A 1 171 ? -2.102 -9.767 2.144 1.00 96.94 171 LYS A O 1
ATOM 1424 N N . ILE A 1 172 ? -0.898 -11.147 3.430 1.00 95.81 172 ILE A N 1
ATOM 1425 C CA . ILE A 1 172 ? 0.310 -11.008 2.598 1.00 95.81 172 ILE A CA 1
ATOM 1426 C C . ILE A 1 172 ? 0.299 -12.074 1.499 1.00 95.81 172 ILE A C 1
ATOM 1428 O O . ILE A 1 172 ? 0.142 -11.772 0.315 1.00 95.81 172 ILE A O 1
ATOM 1432 N N . TYR A 1 173 ? 0.423 -13.337 1.899 1.00 93.69 173 TYR A N 1
ATOM 1433 C CA . TYR A 1 173 ? 0.437 -14.488 0.988 1.00 93.69 173 TYR A CA 1
ATOM 1434 C C . TYR A 1 173 ? -0.645 -15.517 1.303 1.00 93.69 173 TYR A C 1
ATOM 1436 O O . TYR A 1 173 ? -0.813 -16.471 0.547 1.00 93.69 173 TYR A O 1
ATOM 1444 N N . SER A 1 174 ? -1.335 -15.377 2.438 1.00 92.12 174 SER A N 1
ATOM 1445 C CA . SER A 1 174 ? -2.352 -16.339 2.833 1.00 92.12 174 SER A CA 1
ATOM 1446 C C . SER A 1 174 ? -3.699 -16.017 2.184 1.00 92.12 174 SER A C 1
ATOM 1448 O O . SER A 1 174 ? -4.036 -14.861 1.927 1.00 92.12 174 SER A O 1
ATOM 1450 N N . ASN A 1 175 ? -4.469 -17.069 1.911 1.00 91.62 175 ASN A N 1
ATOM 1451 C CA . ASN A 1 175 ? -5.855 -16.940 1.476 1.00 91.62 175 ASN A CA 1
ATOM 1452 C C . ASN A 1 175 ? -6.770 -16.738 2.685 1.00 91.62 175 ASN A C 1
ATOM 1454 O O . ASN A 1 175 ? -6.456 -17.151 3.807 1.00 91.62 175 ASN A O 1
ATOM 1458 N N . ILE A 1 176 ? -7.958 -16.191 2.435 1.00 91.69 176 ILE A N 1
ATOM 1459 C CA . ILE A 1 176 ? -9.018 -16.143 3.442 1.00 91.69 176 ILE A CA 1
ATOM 1460 C C . ILE A 1 176 ? -9.380 -17.556 3.897 1.00 91.69 176 ILE A C 1
ATOM 1462 O O . ILE A 1 176 ? -9.711 -18.439 3.104 1.00 91.69 176 ILE A O 1
ATOM 1466 N N . SER A 1 177 ? -9.343 -17.771 5.212 1.00 88.50 177 SER A N 1
ATOM 1467 C CA . SER A 1 177 ? -9.684 -19.071 5.782 1.00 88.50 177 SER A CA 1
ATOM 1468 C C . SER A 1 177 ? -11.183 -19.360 5.645 1.00 88.50 177 SER A C 1
ATOM 1470 O O . SER A 1 177 ? -12.025 -18.517 5.963 1.00 88.50 177 SER A O 1
ATOM 1472 N N . TYR A 1 178 ? -11.526 -20.586 5.243 1.00 87.69 178 TYR A N 1
ATOM 1473 C CA . TYR A 1 178 ? -12.909 -21.055 5.124 1.00 87.69 178 TYR A CA 1
ATOM 1474 C C . TYR A 1 178 ? -13.171 -22.268 6.021 1.00 87.69 178 TYR A C 1
ATOM 1476 O O . TYR A 1 178 ? -12.517 -23.307 5.908 1.00 87.69 178 TYR A O 1
ATOM 1484 N N . ASP A 1 179 ? -14.165 -22.161 6.902 1.00 82.69 179 ASP A N 1
ATOM 1485 C CA . ASP A 1 179 ? -14.616 -23.275 7.734 1.00 82.69 179 ASP A CA 1
ATOM 1486 C C . ASP A 1 179 ? -15.656 -24.101 6.966 1.00 82.69 179 ASP A C 1
ATOM 1488 O O . ASP A 1 179 ? -16.840 -23.756 6.917 1.00 82.69 179 ASP A O 1
ATOM 1492 N N . LYS A 1 180 ? -15.217 -25.231 6.394 1.00 81.81 180 LYS A N 1
ATOM 1493 C CA . LYS A 1 180 ? -16.082 -26.144 5.626 1.00 81.81 180 LYS A CA 1
ATOM 1494 C C . LYS A 1 180 ? -17.273 -26.671 6.426 1.00 81.81 180 LYS A C 1
ATOM 1496 O O . LYS A 1 180 ? -18.346 -26.847 5.857 1.00 81.81 180 LYS A O 1
ATOM 1501 N N . LYS A 1 181 ? -17.113 -26.918 7.732 1.00 80.88 181 LYS A N 1
ATOM 1502 C CA . LYS A 1 181 ? -18.197 -27.465 8.567 1.00 80.88 181 LYS A CA 1
ATOM 1503 C C . LYS A 1 181 ? -19.308 -26.441 8.767 1.00 80.88 181 LYS A C 1
ATOM 1505 O O . LYS A 1 181 ? -20.473 -26.809 8.863 1.00 80.88 181 LYS A O 1
ATOM 1510 N N . ARG A 1 182 ? -18.944 -25.161 8.838 1.00 73.12 182 ARG A N 1
ATOM 1511 C CA . ARG A 1 182 ? -19.878 -24.053 9.088 1.00 73.12 182 ARG A CA 1
ATOM 1512 C C . ARG A 1 182 ? -20.286 -23.300 7.832 1.00 73.12 182 ARG A C 1
ATOM 1514 O O . ARG A 1 182 ? -21.111 -22.400 7.930 1.00 73.12 182 ARG A O 1
ATOM 1521 N N . LYS A 1 183 ? -19.697 -23.658 6.690 1.00 83.81 183 LYS A N 1
ATOM 1522 C CA . LYS A 1 183 ? -19.832 -22.963 5.412 1.00 83.81 183 LYS A CA 1
ATOM 1523 C C . LYS A 1 183 ? -19.633 -21.446 5.547 1.00 83.81 183 LYS A C 1
ATOM 1525 O O . LYS A 1 183 ? -20.393 -20.668 4.984 1.00 83.81 183 LYS A O 1
ATOM 1530 N N . GLN A 1 184 ? -18.644 -21.031 6.342 1.00 84.88 184 GLN A N 1
ATOM 1531 C CA . GLN A 1 184 ? -18.446 -19.627 6.714 1.00 84.88 184 GLN A CA 1
ATOM 1532 C C . GLN A 1 184 ? -16.983 -19.213 6.531 1.00 84.88 184 GLN A C 1
ATOM 1534 O O . GLN A 1 184 ? -16.069 -19.915 6.977 1.00 84.88 184 GLN A O 1
ATOM 1539 N N . THR A 1 185 ? -16.766 -18.053 5.912 1.00 89.12 185 THR A N 1
ATOM 1540 C CA . THR A 1 185 ? -15.445 -17.428 5.789 1.00 89.12 185 THR A CA 1
ATOM 1541 C C . THR A 1 185 ? -14.994 -16.829 7.122 1.00 89.12 185 THR A C 1
ATOM 1543 O O . THR A 1 185 ? -15.785 -16.531 8.025 1.00 89.12 185 THR A O 1
ATOM 1546 N N . GLN A 1 186 ? -13.686 -16.636 7.253 1.00 89.56 186 GLN A N 1
ATOM 1547 C CA . GLN A 1 186 ? -13.081 -15.855 8.326 1.00 89.56 186 GLN A CA 1
ATOM 1548 C C . GLN A 1 186 ? -13.686 -14.443 8.402 1.00 89.56 186 GLN A C 1
ATOM 1550 O O . GLN A 1 186 ? -14.078 -14.008 9.483 1.00 89.56 186 GLN A O 1
ATOM 1555 N N . LEU A 1 187 ? -13.866 -13.795 7.251 1.00 93.00 187 LEU A N 1
ATOM 1556 C CA . LEU A 1 187 ? -14.449 -12.461 7.117 1.00 93.00 187 LEU A CA 1
ATOM 1557 C C . LEU A 1 187 ? -15.885 -12.387 7.660 1.00 93.00 187 LEU A C 1
ATOM 1559 O O . LEU A 1 187 ? -16.189 -11.551 8.515 1.00 93.00 187 LEU A O 1
ATOM 1563 N N . GLY A 1 188 ? -16.747 -13.332 7.274 1.00 90.81 188 GLY A N 1
ATOM 1564 C CA . GLY A 1 188 ? -18.119 -13.400 7.785 1.00 90.81 188 GLY A CA 1
ATOM 1565 C C . GLY A 1 188 ? -18.189 -13.664 9.295 1.00 90.81 188 GLY A C 1
ATOM 1566 O O . GLY A 1 188 ? -19.122 -13.230 9.972 1.00 90.81 188 GLY A O 1
ATOM 1567 N N . CYS A 1 189 ? -17.188 -14.344 9.868 1.00 88.94 189 CYS A N 1
ATOM 1568 C CA . CYS A 1 189 ? -17.093 -14.521 11.320 1.00 88.94 189 CYS A CA 1
ATOM 1569 C C . CYS A 1 189 ? -16.835 -13.195 12.045 1.00 88.94 189 CYS A C 1
ATOM 1571 O O . CYS A 1 189 ? -17.420 -12.958 13.104 1.00 88.94 189 CYS A O 1
ATOM 1573 N N . TYR A 1 190 ? -15.974 -12.341 11.492 1.00 92.75 190 TYR A N 1
ATOM 1574 C CA . TYR A 1 190 ? -15.655 -11.043 12.086 1.00 92.75 190 TYR A CA 1
ATOM 1575 C C . TYR A 1 190 ? -16.812 -10.068 11.977 1.00 92.75 190 TYR A C 1
ATOM 1577 O O . TYR A 1 190 ? -17.126 -9.399 12.955 1.00 92.75 190 TYR A O 1
ATOM 1585 N N . GLN A 1 191 ? -17.522 -10.060 10.852 1.00 91.81 191 GLN A N 1
ATOM 1586 C CA . GLN A 1 191 ? -18.733 -9.254 10.718 1.00 91.81 191 GLN A CA 1
ATOM 1587 C C . GLN A 1 191 ? -19.798 -9.642 11.739 1.00 91.81 191 GLN A C 1
ATOM 1589 O O . GLN A 1 191 ? -20.382 -8.765 12.369 1.00 91.81 191 GLN A O 1
ATOM 1594 N N . GLN A 1 192 ? -20.030 -10.943 11.951 1.00 90.06 192 GLN A N 1
ATOM 1595 C CA . GLN A 1 192 ? -20.976 -11.384 12.977 1.00 90.06 192 GLN A CA 1
ATOM 1596 C C . GLN A 1 192 ? -20.546 -10.917 14.371 1.00 90.06 192 GLN A C 1
ATOM 1598 O O . GLN A 1 192 ? -21.367 -10.410 15.130 1.00 90.06 192 GLN A O 1
ATOM 1603 N N . TYR A 1 193 ? -19.260 -11.057 14.697 1.00 91.88 193 TYR A N 1
ATOM 1604 C CA . TYR A 1 193 ? -18.726 -10.577 15.968 1.00 91.88 193 TYR A CA 1
ATOM 1605 C C . TYR A 1 193 ? -18.930 -9.068 16.150 1.00 91.88 193 TYR A C 1
ATOM 1607 O O . TYR A 1 193 ? -19.385 -8.636 17.207 1.00 91.88 193 TYR A O 1
ATOM 1615 N N . CYS A 1 194 ? -18.624 -8.271 15.127 1.00 92.38 194 CYS A N 1
ATOM 1616 C CA . CYS A 1 194 ? -18.758 -6.820 15.183 1.00 92.38 194 CYS A CA 1
ATOM 1617 C C . CYS A 1 194 ? -20.216 -6.377 15.298 1.00 92.38 194 CYS A C 1
ATOM 1619 O O . CYS A 1 194 ? -20.502 -5.498 16.105 1.00 92.38 194 CYS A O 1
ATOM 1621 N N . LYS A 1 195 ? -21.145 -7.033 14.589 1.00 91.50 195 LYS A N 1
ATOM 1622 C CA . LYS A 1 195 ? -22.591 -6.807 14.755 1.00 91.50 195 LYS A CA 1
ATOM 1623 C C . LYS A 1 195 ? -23.041 -7.080 16.192 1.00 91.50 195 LYS A C 1
ATOM 1625 O O . LYS A 1 195 ? -23.740 -6.263 16.781 1.00 91.50 195 LYS A O 1
ATOM 1630 N N . ASP A 1 196 ? -22.596 -8.190 16.784 1.00 91.19 196 ASP A N 1
ATOM 1631 C CA . ASP A 1 196 ? -22.958 -8.552 18.160 1.00 91.19 196 ASP A CA 1
ATOM 1632 C C . ASP A 1 196 ? -22.349 -7.599 19.204 1.00 91.19 196 ASP A C 1
ATOM 1634 O O . ASP A 1 196 ? -22.967 -7.338 20.237 1.00 91.19 196 ASP A O 1
ATOM 1638 N N . LYS A 1 197 ? -21.123 -7.117 18.966 1.00 92.06 197 LYS A N 1
ATOM 1639 C CA . LYS A 1 197 ? -20.353 -6.318 19.929 1.00 92.06 197 LYS A CA 1
ATOM 1640 C C . LYS A 1 197 ? -20.634 -4.823 19.853 1.00 92.06 197 LYS A C 1
ATOM 1642 O O . LYS A 1 197 ? -20.718 -4.180 20.894 1.00 92.06 197 LYS A O 1
ATOM 1647 N N . PHE A 1 198 ? -20.715 -4.276 18.646 1.00 92.75 198 PHE A N 1
ATOM 1648 C CA . PHE A 1 198 ? -20.845 -2.838 18.408 1.00 92.75 198 PHE A CA 1
ATOM 1649 C C . PHE A 1 198 ? -22.284 -2.427 18.072 1.00 92.75 198 PHE A C 1
ATOM 1651 O O . PHE A 1 198 ? -22.592 -1.241 18.039 1.00 92.75 198 PHE A O 1
ATOM 1658 N N . GLY A 1 199 ? -23.199 -3.381 17.875 1.00 89.06 199 GLY A N 1
ATOM 1659 C CA . GLY A 1 199 ? -24.611 -3.086 17.644 1.00 89.06 199 GLY A CA 1
ATOM 1660 C C . GLY A 1 199 ? -24.815 -2.210 16.407 1.00 89.06 199 GLY A C 1
ATOM 1661 O O . GLY A 1 199 ? -24.472 -2.613 15.299 1.00 89.06 199 GLY A O 1
ATOM 1662 N N . ASN A 1 200 ? -25.376 -1.014 16.611 1.00 90.19 200 ASN A N 1
ATOM 1663 C CA . ASN A 1 200 ? -25.734 -0.080 15.538 1.00 90.19 200 ASN A CA 1
ATOM 1664 C C . ASN A 1 200 ? -24.597 0.872 15.129 1.00 90.19 200 ASN A C 1
ATOM 1666 O O . ASN A 1 200 ? -24.813 1.730 14.273 1.00 90.19 200 ASN A O 1
ATOM 1670 N N . SER A 1 201 ? -23.410 0.772 15.734 1.00 94.38 201 SER A N 1
ATOM 1671 C CA . SER A 1 201 ? -22.260 1.583 15.328 1.00 94.38 201 SER A CA 1
ATOM 1672 C C . SER A 1 201 ? -21.882 1.303 13.875 1.00 94.38 201 SER A C 1
ATOM 1674 O O . SER A 1 201 ? -21.882 0.153 13.425 1.00 94.38 201 SER A O 1
ATOM 1676 N N . PHE A 1 202 ? -21.481 2.346 13.151 1.00 94.81 202 PHE A N 1
ATOM 1677 C CA . PHE A 1 202 ? -20.969 2.185 11.795 1.00 94.81 202 PHE A CA 1
ATOM 1678 C C . PHE A 1 202 ? -19.703 1.314 11.810 1.00 94.81 202 PHE A C 1
ATOM 1680 O O . PHE A 1 202 ? -18.815 1.511 12.640 1.00 94.81 202 PHE A O 1
ATOM 1687 N N . CYS A 1 203 ? -19.607 0.335 10.912 1.00 96.00 203 CYS A N 1
ATOM 1688 C CA . CYS A 1 203 ? -18.446 -0.548 10.813 1.00 96.00 203 CYS A CA 1
ATOM 1689 C C . CYS A 1 203 ? -17.941 -0.586 9.373 1.00 96.00 203 CYS A C 1
ATOM 1691 O O . CYS A 1 203 ? -18.619 -1.094 8.483 1.00 96.00 203 CYS A O 1
ATOM 1693 N N . ALA A 1 204 ? -16.728 -0.089 9.177 1.00 96.88 204 ALA A N 1
ATOM 1694 C CA . ALA A 1 204 ? -15.962 -0.207 7.949 1.00 96.88 204 ALA A CA 1
ATOM 1695 C C . ALA A 1 204 ? -15.171 -1.523 7.969 1.00 96.88 204 ALA A C 1
ATOM 1697 O O . ALA A 1 204 ? -14.319 -1.710 8.834 1.00 96.88 204 ALA A O 1
ATOM 1698 N N . TYR A 1 205 ? -15.436 -2.432 7.030 1.00 97.31 205 TYR A N 1
ATOM 1699 C CA . TYR A 1 205 ? -14.708 -3.698 6.899 1.00 97.31 205 TYR A CA 1
ATOM 1700 C C . TYR A 1 205 ? -13.760 -3.625 5.703 1.00 97.31 205 TYR A C 1
ATOM 1702 O O . TYR A 1 205 ? -14.210 -3.390 4.585 1.00 97.31 205 TYR A O 1
ATOM 1710 N N . ILE A 1 206 ? -12.462 -3.816 5.925 1.00 97.88 206 ILE A N 1
ATOM 1711 C CA . ILE A 1 206 ? -11.414 -3.669 4.910 1.00 97.88 206 ILE A CA 1
ATOM 1712 C C . ILE A 1 206 ? -10.609 -4.963 4.824 1.00 97.88 206 ILE A C 1
ATOM 1714 O O . ILE A 1 206 ? -10.035 -5.417 5.811 1.00 97.88 206 ILE A O 1
ATOM 1718 N N . LEU A 1 207 ? -10.542 -5.548 3.632 1.00 97.44 207 LEU A N 1
ATOM 1719 C CA . LEU A 1 207 ? -9.617 -6.630 3.330 1.00 97.44 207 LEU A CA 1
ATOM 1720 C C . LEU A 1 207 ? -8.376 -6.021 2.684 1.00 97.44 207 LEU A C 1
ATOM 1722 O O . LEU A 1 207 ? -8.393 -5.710 1.495 1.00 97.44 207 LEU A O 1
ATOM 1726 N N . LEU A 1 208 ? -7.316 -5.844 3.473 1.00 97.88 208 LEU A N 1
ATOM 1727 C CA . LEU A 1 208 ? -6.024 -5.388 2.975 1.00 97.88 208 LEU A CA 1
ATOM 1728 C C . LEU A 1 208 ? -5.224 -6.599 2.503 1.00 97.88 208 LEU A C 1
ATOM 1730 O O . LEU A 1 208 ? -4.863 -7.454 3.311 1.00 97.88 208 LEU A O 1
ATOM 1734 N N . SER A 1 209 ? -4.936 -6.675 1.207 1.00 96.62 209 SER A N 1
ATOM 1735 C CA . SER A 1 209 ? -4.307 -7.856 0.625 1.00 96.62 209 SER A CA 1
ATOM 1736 C C . SER A 1 209 ? -3.186 -7.504 -0.347 1.00 96.62 209 SER A C 1
ATOM 1738 O O . SER A 1 209 ? -3.314 -6.615 -1.184 1.00 96.62 209 SER A O 1
ATOM 1740 N N . HIS A 1 210 ? -2.054 -8.196 -0.222 1.00 94.88 210 HIS A N 1
ATOM 1741 C CA . HIS A 1 210 ? -0.948 -8.127 -1.181 1.00 94.88 210 HIS A CA 1
ATOM 1742 C C . HIS A 1 210 ? -1.166 -9.105 -2.344 1.00 94.88 210 HIS A C 1
ATOM 1744 O O . HIS A 1 210 ? -0.838 -8.803 -3.486 1.00 94.88 210 HIS A O 1
ATOM 1750 N N . THR A 1 211 ? -1.747 -10.269 -2.056 1.00 90.62 211 THR A N 1
ATOM 1751 C CA . THR A 1 211 ? -2.223 -11.223 -3.066 1.00 90.62 211 THR A CA 1
ATOM 1752 C C . THR A 1 211 ? -3.685 -10.943 -3.415 1.00 90.62 211 THR A C 1
ATOM 1754 O O . THR A 1 211 ? -4.412 -10.348 -2.618 1.00 90.62 211 THR A O 1
ATOM 1757 N N . ASP A 1 212 ? -4.147 -11.329 -4.603 1.00 90.31 212 ASP A N 1
ATOM 1758 C CA . ASP A 1 212 ? -5.540 -11.084 -4.986 1.00 90.31 212 ASP A CA 1
ATOM 1759 C C . ASP A 1 212 ? -6.496 -11.996 -4.195 1.00 90.31 212 ASP A C 1
ATOM 1761 O O . ASP A 1 212 ? -6.626 -13.189 -4.463 1.00 90.31 212 ASP A O 1
ATOM 1765 N N . ASN A 1 213 ? -7.161 -11.404 -3.203 1.00 92.12 213 ASN A N 1
ATOM 1766 C CA . ASN A 1 213 ? -8.246 -12.006 -2.429 1.00 92.12 213 ASN A CA 1
ATOM 1767 C C . ASN A 1 213 ? -9.577 -11.259 -2.666 1.00 92.12 213 ASN A C 1
ATOM 1769 O O . ASN A 1 213 ? -10.503 -11.373 -1.860 1.00 92.12 213 ASN A O 1
ATOM 1773 N N . SER A 1 214 ? -9.688 -10.476 -3.746 1.00 92.31 214 SER A N 1
ATOM 1774 C CA . SER A 1 214 ? -10.848 -9.611 -4.016 1.00 92.31 214 SER A CA 1
ATOM 1775 C C . SER A 1 214 ? -12.167 -10.385 -4.115 1.00 92.31 214 SER A C 1
ATOM 1777 O O . SER A 1 214 ? -13.198 -9.904 -3.649 1.00 92.31 214 SER A O 1
ATOM 1779 N N . SER A 1 215 ? -12.122 -11.628 -4.604 1.00 90.88 215 SER A N 1
ATOM 1780 C CA . SER A 1 215 ? -13.279 -12.535 -4.679 1.00 90.88 215 SER A CA 1
ATOM 1781 C C . SER A 1 215 ? -13.942 -12.841 -3.328 1.00 90.88 215 SER A C 1
ATOM 1783 O O . SER A 1 215 ? -15.100 -13.237 -3.294 1.00 90.88 215 SER A O 1
ATOM 1785 N N . TYR A 1 216 ? -13.257 -12.627 -2.199 1.00 87.81 216 TYR A N 1
ATOM 1786 C CA . TYR A 1 216 ? -13.836 -12.826 -0.865 1.00 87.81 216 TYR A CA 1
ATOM 1787 C C . TYR A 1 216 ? -14.592 -11.596 -0.329 1.00 87.81 216 TYR A C 1
ATOM 1789 O O . TYR A 1 216 ? -15.108 -11.647 0.788 1.00 87.81 216 TYR A O 1
ATOM 1797 N N . CYS A 1 217 ? -14.657 -10.493 -1.085 1.00 86.44 217 CYS A N 1
ATOM 1798 C CA . CYS A 1 217 ? -15.263 -9.234 -0.636 1.00 86.44 217 CYS A CA 1
ATOM 1799 C C . CYS A 1 217 ? -16.782 -9.119 -0.869 1.00 86.44 217 CYS A C 1
ATOM 1801 O O . CYS A 1 217 ? -17.365 -8.093 -0.523 1.00 86.44 217 CYS A O 1
ATOM 1803 N N . GLU A 1 218 ? -17.439 -10.154 -1.402 1.00 71.00 218 GLU A N 1
ATOM 1804 C CA . GLU A 1 218 ? -18.868 -10.130 -1.774 1.00 71.00 218 GLU A CA 1
ATOM 1805 C C . GLU A 1 218 ? -19.828 -9.811 -0.603 1.00 71.00 218 GLU A C 1
ATOM 1807 O O . GLU A 1 218 ? -20.940 -9.338 -0.827 1.00 71.00 218 GLU A O 1
ATOM 1812 N N . ASP A 1 219 ? -19.387 -9.963 0.651 1.00 72.25 219 ASP A N 1
ATOM 1813 C CA . ASP A 1 219 ? -20.208 -9.781 1.857 1.00 72.25 219 ASP A CA 1
ATOM 1814 C C . ASP A 1 219 ? -20.105 -8.378 2.501 1.00 72.25 219 ASP A C 1
ATOM 1816 O O . ASP A 1 219 ? -20.266 -8.237 3.711 1.00 72.25 219 ASP A O 1
ATOM 1820 N N . GLY A 1 220 ? -19.819 -7.311 1.749 1.00 86.56 220 GLY A N 1
ATOM 1821 C CA . GLY A 1 220 ? -19.715 -5.947 2.309 1.00 86.56 220 GLY A CA 1
ATOM 1822 C C . GLY A 1 220 ? -18.357 -5.631 2.948 1.00 86.56 220 GLY A C 1
ATOM 1823 O O . GLY A 1 220 ? -18.255 -4.771 3.825 1.00 86.56 220 GLY A O 1
ATOM 1824 N N . TRP A 1 221 ? -17.313 -6.338 2.513 1.00 95.00 221 TRP A N 1
ATOM 1825 C CA . TRP A 1 221 ? -15.925 -5.948 2.746 1.00 95.00 221 TRP A CA 1
ATOM 1826 C C . TRP A 1 221 ? -15.441 -5.068 1.597 1.00 95.00 221 TRP A C 1
ATOM 1828 O O . TRP A 1 221 ? -15.767 -5.296 0.437 1.00 95.00 221 TRP A O 1
ATOM 1838 N N . THR A 1 222 ? -14.633 -4.065 1.916 1.00 96.25 222 THR A N 1
ATOM 1839 C CA . THR A 1 222 ? -13.941 -3.239 0.926 1.00 96.25 222 THR A CA 1
ATOM 1840 C C . THR A 1 222 ? -12.562 -3.830 0.667 1.00 96.25 222 THR A C 1
ATOM 1842 O O . THR A 1 222 ? -11.766 -3.969 1.595 1.00 96.25 222 THR A O 1
ATOM 1845 N N . TYR A 1 223 ? -12.268 -4.172 -0.586 1.00 96.50 223 TYR A N 1
ATOM 1846 C CA . TYR A 1 223 ? -10.937 -4.623 -0.982 1.00 96.50 223 TYR A CA 1
ATOM 1847 C C . TYR A 1 223 ? -9.953 -3.447 -1.016 1.00 96.50 223 TYR A C 1
ATOM 1849 O O . TYR A 1 223 ? -10.273 -2.381 -1.550 1.00 96.50 223 TYR A O 1
ATOM 1857 N N . ALA A 1 224 ? -8.758 -3.652 -0.467 1.00 96.44 224 ALA A N 1
ATOM 1858 C CA . ALA A 1 224 ? -7.653 -2.711 -0.535 1.00 96.44 224 ALA A CA 1
ATOM 1859 C C . ALA A 1 224 ? -6.344 -3.437 -0.861 1.00 96.44 224 ALA A C 1
ATOM 1861 O O . ALA A 1 224 ? -6.044 -4.496 -0.308 1.00 96.44 224 ALA A O 1
ATOM 1862 N N . GLU A 1 225 ? -5.535 -2.836 -1.725 1.00 94.75 225 GLU A N 1
ATOM 1863 C CA . GLU A 1 225 ? -4.224 -3.358 -2.095 1.00 94.75 225 GLU A CA 1
ATOM 1864 C C . GLU A 1 225 ? -3.120 -2.697 -1.269 1.00 94.75 225 GLU A C 1
ATOM 1866 O O . GLU A 1 225 ? -3.169 -1.510 -0.936 1.00 94.75 225 GLU A O 1
ATOM 1871 N N . TYR A 1 226 ? -2.032 -3.429 -1.035 1.00 95.44 226 TYR A N 1
ATOM 1872 C CA . TYR A 1 226 ? -0.821 -2.865 -0.424 1.00 95.44 226 TYR A CA 1
ATOM 1873 C C . TYR A 1 226 ? -0.212 -1.701 -1.215 1.00 95.44 226 TYR A C 1
ATOM 1875 O O . TYR A 1 226 ? 0.524 -0.881 -0.662 1.00 95.44 226 TYR A O 1
ATOM 1883 N N . TYR A 1 227 ? -0.558 -1.593 -2.493 1.00 92.25 227 TYR A N 1
ATOM 1884 C CA . TYR A 1 227 ? -0.208 -0.457 -3.322 1.00 92.25 227 TYR A CA 1
ATOM 1885 C C . TYR A 1 227 ? -0.803 0.865 -2.800 1.00 92.25 227 TYR A C 1
ATOM 1887 O O . TYR A 1 227 ? -0.125 1.894 -2.773 1.00 92.25 227 TYR A O 1
ATOM 1895 N N . GLN A 1 228 ? -2.047 0.836 -2.313 1.00 94.12 228 GLN A N 1
ATOM 1896 C CA . GLN A 1 228 ? -2.710 2.003 -1.724 1.00 94.12 228 GLN A CA 1
ATOM 1897 C C . GLN A 1 228 ? -2.037 2.421 -0.415 1.00 94.12 228 GLN A C 1
ATOM 1899 O O . GLN A 1 228 ? -1.816 3.611 -0.197 1.00 94.12 228 GLN A O 1
ATOM 1904 N N . ILE A 1 229 ? -1.618 1.452 0.410 1.00 96.75 229 ILE A N 1
ATOM 1905 C CA . ILE A 1 229 ? -0.798 1.720 1.599 1.00 96.75 229 ILE A CA 1
ATOM 1906 C C . ILE A 1 229 ? 0.492 2.428 1.187 1.00 96.75 229 ILE A C 1
ATOM 1908 O O . ILE A 1 229 ? 0.786 3.505 1.700 1.00 96.75 229 ILE A O 1
ATOM 1912 N N . PHE A 1 230 ? 1.234 1.869 0.228 1.00 95.75 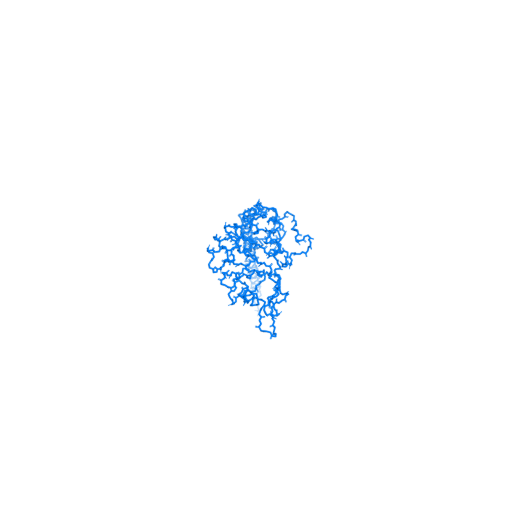230 PHE A N 1
ATOM 1913 C CA . PHE A 1 230 ? 2.492 2.450 -0.235 1.00 95.75 230 PHE A CA 1
ATOM 1914 C C . PHE A 1 230 ? 2.318 3.901 -0.705 1.00 95.75 230 PHE A C 1
ATOM 1916 O O . PHE A 1 230 ? 3.031 4.781 -0.226 1.00 95.75 230 PHE A O 1
ATOM 1923 N N . LYS A 1 231 ? 1.323 4.175 -1.561 1.00 92.88 231 LYS A N 1
ATOM 1924 C CA . LYS A 1 231 ? 1.027 5.532 -2.051 1.00 92.88 231 LYS A CA 1
ATOM 1925 C C . LYS A 1 231 ? 0.626 6.481 -0.919 1.00 92.88 231 LYS A C 1
ATOM 1927 O O . LYS A 1 231 ? 1.140 7.594 -0.861 1.00 92.88 231 LYS A O 1
ATOM 1932 N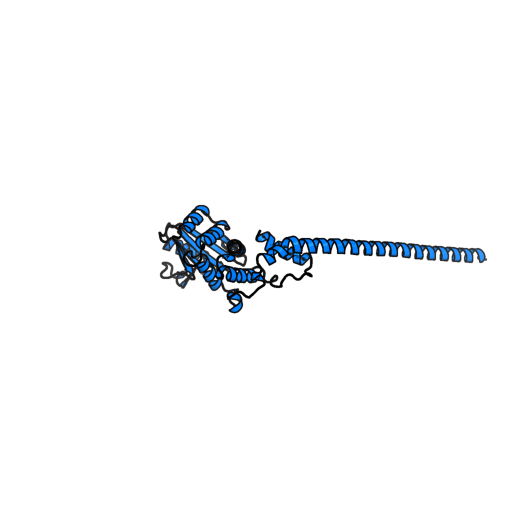 N . SER A 1 232 ? -0.230 6.030 0.002 1.00 94.38 232 SER A N 1
ATOM 1933 C CA . SER A 1 232 ? -0.676 6.846 1.142 1.00 94.38 232 SER A CA 1
ATOM 1934 C C . SER A 1 232 ? 0.457 7.211 2.102 1.00 94.38 232 SER A C 1
ATOM 1936 O O . SER A 1 232 ? 0.376 8.238 2.760 1.00 94.38 232 SER A O 1
ATOM 1938 N N . LEU A 1 233 ? 1.522 6.405 2.171 1.00 97.00 233 LEU A N 1
ATOM 1939 C CA . LEU A 1 233 ? 2.677 6.650 3.036 1.00 97.00 233 LEU A CA 1
ATOM 1940 C C . LEU A 1 233 ? 3.802 7.423 2.353 1.00 97.00 233 LEU A C 1
ATOM 1942 O O . LEU A 1 233 ? 4.558 8.112 3.036 1.00 97.00 233 LEU A O 1
ATOM 1946 N N . LEU A 1 234 ? 3.939 7.305 1.029 1.00 95.00 234 LEU A N 1
ATOM 1947 C CA . LEU A 1 234 ? 5.108 7.804 0.310 1.00 95.00 234 LEU A CA 1
ATOM 1948 C C . LEU A 1 234 ? 5.315 9.305 0.506 1.00 95.00 234 LEU A C 1
ATOM 1950 O O . LEU A 1 234 ? 6.434 9.714 0.778 1.00 95.00 234 LEU A O 1
ATOM 1954 N N . ILE A 1 235 ? 4.254 10.113 0.464 1.00 93.50 235 ILE A N 1
ATOM 1955 C CA . ILE A 1 235 ? 4.346 11.573 0.656 1.00 93.50 235 ILE A CA 1
ATOM 1956 C C . ILE A 1 235 ? 4.744 11.976 2.087 1.00 93.50 235 ILE A C 1
ATOM 1958 O O . ILE A 1 235 ? 5.159 13.108 2.322 1.00 93.50 235 ILE A O 1
ATOM 1962 N N . TYR A 1 236 ? 4.665 11.045 3.041 1.00 96.44 236 TYR A N 1
ATOM 1963 C CA . TYR A 1 236 ? 4.989 11.253 4.452 1.00 96.44 236 TYR A CA 1
ATOM 1964 C C . TYR A 1 236 ? 6.336 10.640 4.853 1.00 96.44 236 TYR A C 1
ATOM 1966 O O . TYR A 1 236 ? 6.647 10.567 6.040 1.00 96.44 236 TYR A O 1
ATOM 1974 N N . TYR A 1 237 ? 7.178 10.227 3.898 1.00 95.19 237 TYR A N 1
ATOM 1975 C CA . TYR A 1 237 ? 8.452 9.552 4.190 1.00 95.19 237 TYR A CA 1
ATOM 1976 C C . TYR A 1 237 ? 9.432 10.372 5.052 1.00 95.19 237 TYR A C 1
ATOM 1978 O O . TYR A 1 237 ? 10.353 9.809 5.648 1.00 95.19 237 TYR A O 1
ATOM 1986 N N . GLN A 1 238 ? 9.270 11.698 5.086 1.00 95.19 238 GLN A N 1
ATOM 1987 C CA . GLN A 1 238 ? 10.082 12.613 5.895 1.00 95.19 238 GLN A CA 1
ATOM 1988 C C . GLN A 1 238 ? 9.494 12.885 7.286 1.00 95.19 238 GLN A C 1
ATOM 1990 O O . GLN A 1 238 ? 10.151 13.529 8.097 1.00 95.19 238 GLN A O 1
ATOM 1995 N N . VAL A 1 239 ? 8.266 12.434 7.561 1.00 95.62 239 VAL A N 1
ATOM 1996 C CA . VAL A 1 239 ? 7.571 12.721 8.823 1.00 95.62 239 VAL A CA 1
ATOM 1997 C C . VAL A 1 239 ? 8.163 11.924 9.981 1.00 95.62 239 VAL A C 1
ATOM 1999 O O . VAL A 1 239 ? 8.323 12.479 11.065 1.00 95.62 239 VAL A O 1
ATOM 2002 N N . ASP A 1 240 ? 8.490 10.650 9.755 1.00 96.38 240 ASP A N 1
ATOM 2003 C CA . ASP A 1 240 ? 9.044 9.757 10.773 1.00 96.38 240 ASP A CA 1
ATOM 2004 C C . ASP A 1 240 ? 9.889 8.641 10.135 1.00 96.38 240 ASP A C 1
ATOM 2006 O O . ASP A 1 240 ? 9.560 8.120 9.062 1.00 96.38 240 ASP A O 1
ATOM 2010 N N . ASP A 1 241 ? 10.974 8.238 10.799 1.00 95.38 241 ASP A N 1
ATOM 2011 C CA . ASP A 1 241 ? 11.852 7.177 10.297 1.00 95.38 241 ASP A CA 1
ATOM 2012 C C . ASP A 1 241 ? 11.184 5.794 10.297 1.00 95.38 241 ASP A C 1
ATOM 2014 O O . ASP A 1 241 ? 11.531 4.954 9.466 1.00 95.38 241 ASP A O 1
ATOM 2018 N N . THR A 1 242 ? 10.170 5.572 11.135 1.00 96.94 242 THR A N 1
ATOM 2019 C CA . THR A 1 242 ? 9.338 4.360 11.123 1.00 96.94 242 THR A CA 1
ATOM 2020 C C . THR A 1 242 ? 8.546 4.248 9.822 1.00 96.94 242 THR A C 1
ATOM 2022 O O . THR A 1 242 ? 8.447 3.159 9.254 1.00 96.94 242 THR A O 1
ATOM 2025 N N . ILE A 1 243 ? 8.028 5.368 9.295 1.00 97.81 243 ILE A N 1
ATOM 2026 C CA . ILE A 1 243 ? 7.345 5.397 7.989 1.00 97.81 243 ILE A CA 1
ATOM 2027 C C . ILE A 1 243 ? 8.344 5.043 6.890 1.00 97.81 243 ILE A C 1
ATOM 2029 O O . ILE A 1 243 ? 8.063 4.196 6.043 1.00 97.81 243 ILE A O 1
ATOM 2033 N N . LYS A 1 244 ? 9.533 5.654 6.921 1.00 96.62 244 LYS A N 1
ATOM 2034 C CA . LYS A 1 244 ? 10.606 5.387 5.957 1.00 96.62 244 LYS A CA 1
ATOM 2035 C C . LYS A 1 244 ? 11.048 3.920 5.984 1.00 96.62 244 LYS A C 1
ATOM 2037 O O . LYS A 1 244 ? 11.213 3.315 4.927 1.00 96.62 244 LYS A O 1
ATOM 2042 N N . ASP A 1 245 ? 11.211 3.330 7.167 1.00 97.44 245 ASP A N 1
ATOM 2043 C CA . ASP A 1 245 ? 11.554 1.913 7.330 1.00 97.44 245 ASP A CA 1
ATOM 2044 C C . ASP A 1 245 ? 10.445 0.986 6.811 1.00 97.44 245 ASP A C 1
ATOM 2046 O O . ASP A 1 245 ? 10.711 0.020 6.086 1.00 97.44 245 ASP A O 1
ATOM 2050 N N . TYR A 1 246 ? 9.183 1.316 7.094 1.00 98.06 246 TYR A N 1
ATOM 2051 C CA . TYR A 1 246 ? 8.063 0.536 6.585 1.00 98.06 246 TYR A CA 1
ATOM 2052 C C . TYR A 1 246 ? 7.933 0.640 5.064 1.00 98.06 246 TYR A C 1
ATOM 2054 O O . TYR A 1 246 ? 7.756 -0.379 4.400 1.00 98.06 246 TYR A O 1
ATOM 2062 N N . LEU A 1 247 ? 8.131 1.827 4.486 1.00 97.06 247 LEU A N 1
ATOM 2063 C CA . LEU A 1 247 ? 8.193 2.023 3.037 1.00 97.06 247 LEU A CA 1
ATOM 2064 C C . LEU A 1 247 ? 9.271 1.140 2.394 1.00 97.06 247 LEU A C 1
ATOM 2066 O O . LEU A 1 247 ? 9.000 0.537 1.359 1.00 97.06 247 LEU A O 1
ATOM 2070 N N . LYS A 1 248 ? 10.454 0.976 3.005 1.00 95.56 248 LYS A N 1
ATOM 2071 C CA . LYS A 1 248 ? 11.470 0.021 2.512 1.00 95.56 248 LYS A CA 1
ATOM 2072 C C . LYS A 1 248 ? 10.974 -1.426 2.547 1.00 95.56 248 LYS A C 1
ATOM 2074 O O . LYS A 1 248 ? 11.254 -2.192 1.629 1.00 95.56 248 LYS A O 1
ATOM 2079 N N . THR A 1 249 ? 10.222 -1.809 3.580 1.00 96.19 249 THR A N 1
ATOM 2080 C CA . THR A 1 249 ? 9.587 -3.138 3.631 1.00 96.19 249 THR A CA 1
ATOM 2081 C C . THR A 1 249 ? 8.597 -3.308 2.483 1.00 96.19 249 THR A C 1
ATOM 2083 O O . THR A 1 249 ? 8.640 -4.316 1.780 1.00 96.19 249 THR A O 1
ATOM 2086 N N . LEU A 1 250 ? 7.729 -2.319 2.269 1.00 95.44 250 LEU A N 1
ATOM 2087 C CA . LEU A 1 250 ? 6.747 -2.339 1.189 1.00 95.44 250 LEU A CA 1
ATOM 2088 C C . LEU A 1 250 ? 7.410 -2.346 -0.189 1.00 95.44 250 LEU A C 1
ATOM 2090 O O . LEU A 1 250 ? 6.940 -3.049 -1.072 1.00 95.44 250 LEU A O 1
ATOM 2094 N N . TRP A 1 251 ? 8.524 -1.632 -0.355 1.00 92.88 251 TRP A N 1
ATOM 2095 C CA . TRP A 1 251 ? 9.318 -1.636 -1.581 1.00 92.88 251 TRP A CA 1
ATOM 2096 C C . TRP A 1 251 ? 9.817 -3.039 -1.929 1.00 92.88 251 TRP A C 1
ATOM 2098 O O . TRP A 1 251 ? 9.630 -3.513 -3.045 1.00 92.88 251 TRP A O 1
ATOM 2108 N N . VAL A 1 252 ? 10.385 -3.744 -0.946 1.00 90.94 252 VAL A N 1
ATOM 2109 C CA . VAL A 1 252 ? 10.838 -5.134 -1.105 1.00 90.94 252 VAL A CA 1
ATOM 2110 C C . VAL A 1 252 ? 9.674 -6.078 -1.410 1.00 90.94 252 VAL A C 1
ATOM 2112 O O . VAL A 1 252 ? 9.846 -7.009 -2.195 1.00 90.94 252 VAL A O 1
ATOM 2115 N N . LEU A 1 253 ? 8.517 -5.860 -0.779 1.00 91.38 253 LEU A N 1
ATOM 2116 C CA . LEU A 1 253 ? 7.328 -6.692 -0.954 1.00 91.38 253 LEU A CA 1
ATOM 2117 C C . LEU A 1 253 ? 6.694 -6.504 -2.342 1.00 91.38 253 LEU A C 1
ATOM 2119 O O . LEU A 1 253 ? 6.437 -7.486 -3.028 1.00 91.38 253 LEU A O 1
ATOM 2123 N N . LEU A 1 254 ? 6.469 -5.255 -2.753 1.00 90.50 254 LEU A N 1
ATOM 2124 C CA . LEU A 1 254 ? 5.753 -4.896 -3.981 1.00 90.50 254 LEU A CA 1
ATOM 2125 C C . LEU A 1 254 ? 6.636 -4.961 -5.230 1.00 90.50 254 LEU A C 1
ATOM 2127 O O . LEU A 1 254 ? 6.136 -5.235 -6.320 1.00 90.50 254 LEU A O 1
ATOM 2131 N N . PHE A 1 255 ? 7.941 -4.720 -5.080 1.00 86.69 255 PHE A N 1
ATOM 2132 C CA . PHE A 1 255 ? 8.891 -4.635 -6.191 1.00 86.69 255 PHE A CA 1
ATOM 2133 C C . PHE A 1 255 ? 10.121 -5.528 -5.944 1.00 86.69 255 PHE A C 1
ATOM 2135 O O . PHE A 1 255 ? 11.261 -5.055 -5.923 1.00 86.69 255 PHE A O 1
ATOM 2142 N N . PRO A 1 256 ? 9.935 -6.851 -5.765 1.00 78.56 256 PRO A N 1
ATOM 2143 C CA . PRO A 1 256 ? 11.010 -7.758 -5.359 1.00 78.56 256 PRO A CA 1
ATOM 2144 C C . PRO A 1 256 ? 12.176 -7.819 -6.358 1.00 78.56 256 PRO A C 1
ATOM 2146 O O . PRO A 1 256 ? 13.307 -8.082 -5.956 1.00 78.56 256 PRO A O 1
ATOM 2149 N N . ASN A 1 257 ? 11.914 -7.538 -7.638 1.00 73.25 257 ASN A N 1
ATOM 2150 C CA . ASN A 1 257 ? 12.904 -7.597 -8.717 1.00 73.25 257 ASN A CA 1
ATOM 2151 C C . ASN A 1 257 ? 13.639 -6.266 -8.962 1.00 73.25 257 ASN A C 1
ATOM 2153 O O . ASN A 1 257 ? 14.605 -6.245 -9.717 1.00 73.25 257 ASN A O 1
ATOM 2157 N N . GLU A 1 258 ? 13.216 -5.174 -8.319 1.00 69.75 258 GLU A N 1
ATOM 2158 C CA . GLU A 1 258 ? 13.685 -3.802 -8.598 1.00 69.75 258 GLU A CA 1
ATOM 2159 C C . GLU A 1 258 ? 14.630 -3.275 -7.500 1.00 69.75 258 GLU A C 1
ATOM 2161 O O . GLU A 1 258 ? 14.851 -2.078 -7.336 1.00 69.75 258 GLU A O 1
ATOM 2166 N N . GLN A 1 259 ? 15.213 -4.191 -6.719 1.00 61.91 259 GLN A N 1
ATOM 2167 C CA . GLN A 1 259 ? 16.145 -3.879 -5.625 1.00 61.91 259 GLN A CA 1
ATOM 2168 C C . GLN A 1 259 ? 17.564 -3.557 -6.108 1.00 61.91 259 GLN A C 1
ATOM 2170 O O . GLN A 1 259 ? 18.398 -3.093 -5.331 1.00 61.91 259 GLN A O 1
ATOM 2175 N N . THR A 1 260 ? 17.872 -3.806 -7.380 1.00 55.91 260 THR A N 1
ATOM 2176 C CA . THR A 1 260 ? 19.161 -3.425 -7.954 1.00 55.91 260 THR A CA 1
ATOM 2177 C C . THR A 1 260 ? 19.126 -1.965 -8.365 1.00 55.91 260 THR A C 1
ATOM 2179 O O . THR A 1 260 ? 18.312 -1.591 -9.206 1.00 55.91 260 THR A O 1
ATOM 2182 N N . ALA A 1 261 ? 20.034 -1.159 -7.803 1.00 57.62 261 ALA A N 1
ATOM 2183 C CA . ALA A 1 261 ? 20.270 0.212 -8.239 1.00 57.62 261 ALA A CA 1
ATOM 2184 C C . ALA A 1 261 ? 20.300 0.271 -9.770 1.00 57.62 261 ALA A C 1
ATOM 2186 O O . ALA A 1 261 ? 21.003 -0.519 -10.408 1.00 57.62 261 ALA A O 1
ATOM 2187 N N . ILE A 1 262 ? 19.511 1.177 -10.344 1.00 61.91 262 ILE A N 1
ATOM 2188 C CA . ILE A 1 262 ? 19.437 1.333 -11.791 1.00 61.91 262 ILE A CA 1
ATOM 2189 C C . ILE A 1 262 ? 20.802 1.793 -12.280 1.00 61.91 262 ILE A C 1
ATOM 2191 O O . ILE A 1 262 ? 21.214 2.936 -12.091 1.00 61.91 262 ILE A O 1
ATOM 2195 N N . LYS A 1 263 ? 21.533 0.841 -12.852 1.00 61.06 263 LYS A N 1
ATOM 2196 C CA . LYS A 1 263 ? 22.805 1.084 -13.511 1.00 61.06 263 LYS A CA 1
ATOM 2197 C C . LYS A 1 263 ? 22.543 1.809 -14.829 1.00 61.06 263 LYS A C 1
ATOM 2199 O O . LYS A 1 263 ? 21.475 1.689 -15.426 1.00 61.06 263 LYS A O 1
ATOM 2204 N N . SER A 1 264 ? 23.539 2.548 -15.302 1.00 56.03 264 SER A N 1
ATOM 2205 C CA . SER A 1 264 ? 23.486 3.272 -16.577 1.00 56.03 264 SER A CA 1
ATOM 2206 C C . SER A 1 264 ? 23.311 2.367 -17.807 1.00 56.03 264 SER A C 1
ATOM 2208 O O . SER A 1 264 ? 23.126 2.882 -18.902 1.00 56.03 264 SER A O 1
ATOM 2210 N N . ASP A 1 265 ? 23.377 1.043 -17.645 1.00 63.62 265 ASP A N 1
ATOM 2211 C CA . ASP A 1 265 ? 23.302 0.026 -18.698 1.00 63.62 265 ASP A CA 1
ATOM 2212 C C . ASP A 1 265 ? 21.960 -0.737 -18.741 1.00 63.62 265 ASP A C 1
ATOM 2214 O O . ASP A 1 265 ? 21.839 -1.730 -19.465 1.00 63.62 265 ASP A O 1
ATOM 2218 N N . ILE A 1 266 ? 20.927 -0.308 -17.999 1.00 79.56 266 ILE A N 1
ATOM 2219 C CA . ILE A 1 266 ? 19.625 -0.994 -18.045 1.00 79.56 266 ILE A CA 1
ATOM 2220 C C . ILE A 1 266 ? 18.986 -0.883 -19.430 1.00 79.56 266 ILE A C 1
ATOM 2222 O O . ILE A 1 266 ? 18.910 0.199 -19.995 1.00 79.56 266 ILE A O 1
ATOM 2226 N N . SER A 1 267 ? 18.472 -1.987 -19.977 1.00 84.88 267 SER A N 1
ATOM 2227 C CA . SER A 1 267 ? 17.781 -1.979 -21.273 1.00 84.88 267 SER A CA 1
ATOM 2228 C C . SER A 1 267 ? 16.536 -1.080 -21.266 1.00 84.88 267 SER A C 1
ATOM 2230 O O . SER A 1 267 ? 15.896 -0.908 -20.227 1.00 84.88 267 SER A O 1
ATOM 2232 N N . LEU A 1 268 ? 16.138 -0.566 -22.436 1.00 86.19 268 LEU A N 1
ATOM 2233 C CA . LEU A 1 268 ? 14.904 0.209 -22.605 1.00 86.19 268 LEU A CA 1
ATOM 2234 C C . LEU A 1 268 ? 13.681 -0.554 -22.077 1.00 86.19 268 LEU A C 1
ATOM 2236 O O . LEU A 1 268 ? 12.832 0.011 -21.396 1.00 86.19 268 LEU A O 1
ATOM 2240 N N . TYR A 1 269 ? 13.628 -1.866 -22.324 1.00 85.62 269 TYR A N 1
ATOM 2241 C CA . TYR A 1 269 ? 12.588 -2.739 -21.780 1.00 85.62 269 TYR A CA 1
ATOM 2242 C C . TYR A 1 269 ? 12.527 -2.684 -20.248 1.00 85.62 269 TYR A C 1
ATOM 2244 O O . TYR A 1 269 ? 11.448 -2.500 -19.688 1.00 85.62 269 TYR A O 1
ATOM 2252 N N . ARG A 1 270 ? 13.674 -2.807 -19.563 1.00 82.25 270 ARG A N 1
ATOM 2253 C CA . ARG A 1 270 ? 13.730 -2.722 -18.095 1.00 82.25 270 ARG A CA 1
ATOM 2254 C C . ARG A 1 270 ? 13.356 -1.330 -17.596 1.00 82.25 270 ARG A C 1
ATOM 2256 O O . ARG A 1 270 ? 12.607 -1.225 -16.632 1.00 82.25 270 ARG A O 1
ATOM 2263 N N . ALA A 1 271 ? 13.801 -0.277 -18.281 1.00 84.62 271 ALA A N 1
ATOM 2264 C CA . ALA A 1 271 ? 13.428 1.094 -17.944 1.00 84.62 271 ALA A CA 1
ATOM 2265 C C . ALA A 1 271 ? 11.903 1.302 -18.016 1.00 84.62 271 ALA A C 1
ATOM 2267 O O . ALA A 1 271 ? 11.296 1.827 -17.080 1.00 84.62 271 ALA A O 1
ATOM 2268 N N . TYR A 1 272 ? 11.257 0.816 -19.080 1.00 86.19 272 TYR A N 1
ATOM 2269 C CA . TYR A 1 272 ? 9.799 0.864 -19.196 1.00 86.19 272 TYR A CA 1
ATOM 2270 C C . TYR A 1 272 ? 9.084 -0.018 -18.176 1.00 86.19 272 TYR A C 1
ATOM 2272 O O . TYR A 1 272 ? 8.024 0.375 -17.689 1.00 86.19 272 TYR A O 1
ATOM 2280 N N . GLN A 1 273 ? 9.625 -1.193 -17.839 1.00 83.62 273 GLN A N 1
ATOM 2281 C CA . GLN A 1 273 ? 9.050 -2.020 -16.778 1.00 83.62 273 GLN A CA 1
ATOM 2282 C C . GLN A 1 273 ? 9.063 -1.286 -15.438 1.00 83.62 273 GLN A C 1
ATOM 2284 O O . GLN A 1 273 ? 8.012 -1.214 -14.805 1.00 83.62 273 GLN A O 1
ATOM 2289 N N . PHE A 1 274 ? 10.185 -0.667 -15.065 1.00 83.19 274 PHE A N 1
ATOM 2290 C CA . PHE A 1 274 ? 10.283 0.135 -13.847 1.00 83.19 274 PHE A CA 1
ATOM 2291 C C . PHE A 1 274 ? 9.252 1.269 -13.844 1.00 83.19 274 PHE A C 1
ATOM 2293 O O . PHE A 1 274 ? 8.472 1.410 -12.903 1.00 83.19 274 PHE A O 1
ATOM 2300 N N . TYR A 1 275 ? 9.177 2.044 -14.930 1.00 85.56 275 TYR A N 1
ATOM 2301 C CA . TYR A 1 275 ? 8.191 3.118 -15.051 1.00 85.56 275 TYR A CA 1
ATOM 2302 C C . TYR A 1 275 ? 6.749 2.601 -14.913 1.00 85.56 275 TYR A C 1
ATOM 2304 O O . TYR A 1 275 ? 5.961 3.124 -14.124 1.00 85.56 275 TYR A O 1
ATOM 2312 N N . LYS A 1 276 ? 6.398 1.541 -15.647 1.00 85.06 276 LYS A N 1
ATOM 2313 C CA . LYS A 1 276 ? 5.035 1.001 -15.685 1.00 85.06 276 LYS A CA 1
ATOM 2314 C C . LYS A 1 276 ? 4.621 0.333 -14.372 1.00 85.06 276 LYS A C 1
ATOM 2316 O O . LYS A 1 276 ? 3.457 0.385 -13.991 1.00 85.06 276 LYS A O 1
ATOM 2321 N N . GLN A 1 277 ? 5.541 -0.347 -13.698 1.00 81.06 277 GLN A N 1
ATOM 2322 C CA . GLN A 1 277 ? 5.221 -1.102 -12.486 1.00 81.06 277 GLN A CA 1
ATOM 2323 C C . GLN A 1 277 ? 5.299 -0.240 -11.231 1.00 81.06 277 GLN A C 1
ATOM 2325 O O . GLN A 1 277 ? 4.556 -0.499 -10.285 1.00 81.06 277 GLN A O 1
ATOM 2330 N N . ILE A 1 278 ? 6.156 0.782 -11.240 1.00 83.44 278 ILE A N 1
ATOM 2331 C CA . ILE A 1 278 ? 6.431 1.625 -10.082 1.00 83.44 278 ILE A CA 1
ATOM 2332 C C . ILE A 1 278 ? 5.879 3.023 -10.321 1.00 83.44 278 ILE A C 1
ATOM 2334 O O . ILE A 1 278 ? 4.798 3.330 -9.828 1.00 83.44 278 ILE A O 1
ATOM 2338 N N . ILE A 1 279 ? 6.578 3.845 -11.108 1.00 84.56 279 ILE A N 1
ATOM 2339 C CA . ILE A 1 279 ? 6.332 5.293 -11.201 1.00 84.56 279 ILE A CA 1
ATOM 2340 C C . ILE A 1 279 ? 4.882 5.588 -11.584 1.00 84.56 279 ILE A C 1
ATOM 2342 O O . ILE A 1 279 ? 4.190 6.252 -10.826 1.00 84.56 279 ILE A O 1
ATOM 2346 N N . SER A 1 280 ? 4.400 5.028 -12.696 1.00 83.81 280 SER A N 1
ATOM 2347 C CA . SER A 1 280 ? 3.054 5.302 -13.227 1.00 83.81 280 SER A CA 1
ATOM 2348 C C . SER A 1 280 ? 1.906 4.860 -12.322 1.00 83.81 280 SER A C 1
ATOM 2350 O O . SER A 1 280 ? 0.776 5.295 -12.511 1.00 83.81 280 SER A O 1
ATOM 2352 N N . LYS A 1 281 ? 2.167 3.975 -11.357 1.00 76.00 281 LYS A N 1
ATOM 2353 C CA . LYS A 1 281 ? 1.164 3.616 -10.361 1.00 76.00 281 LYS A CA 1
ATOM 2354 C C . LYS A 1 281 ? 1.192 4.601 -9.173 1.00 76.00 281 LYS A C 1
ATOM 2356 O O . LYS A 1 281 ? 0.170 4.782 -8.509 1.00 76.00 281 LYS A O 1
ATOM 2361 N N . ILE A 1 282 ? 2.347 5.223 -8.893 1.00 75.19 282 ILE A N 1
ATOM 2362 C CA . ILE A 1 282 ? 2.566 6.084 -7.718 1.00 75.19 282 ILE A CA 1
ATOM 2363 C C . ILE A 1 282 ? 2.090 7.497 -8.037 1.00 75.19 282 ILE A C 1
ATOM 2365 O O . ILE A 1 282 ? 1.347 8.073 -7.240 1.00 75.19 282 ILE A O 1
ATOM 2369 N N . THR A 1 283 ? 2.516 8.032 -9.185 1.00 65.62 283 THR A N 1
ATOM 2370 C CA . THR A 1 283 ? 2.160 9.362 -9.701 1.00 65.62 283 THR A CA 1
ATOM 2371 C C . THR A 1 283 ? 0.752 9.332 -10.269 1.00 65.62 283 THR A C 1
ATOM 2373 O O . THR A 1 283 ? -0.144 9.953 -9.655 1.00 65.62 283 THR A O 1
#

Sequence (283 aa):
MVDTNKFTSVVEDLNILIQKEKEEKFQKKKCLEDKFCTFLTEFSALYSDEQAKTIQQQIVPFIKEYPFFYNGISSLKVINKVSQETYHSLFLAHIWDWSKIKLGETILSDFIGSINIENKNYLQDCIKKKNYTIETEHTIKNARKRSLNGKRIDILIKDIDGKWNIIIENKIYSNISYDKKRKQTQLGCYQQYCKDKFGNSFCAYILLSHTDNSSYCEDGWTYAEYYQIFKSLLIYYQVDDTIKDYLKTLWVLLFPNEQTAIKSDISLYRAYQFYKQIISKIT

InterPro domains:
  IPR029470 PD-(D/E)XK nuclease superfamily 4 [PF14281] (77-226)

pLDDT: mean 90.52, std 8.82, range [54.53, 98.69]